Protein AF-A0A1E7ITC7-F1 (afdb_monomer_lite)

Secondary structure (DSSP, 8-state):
-PPPHHHHHHHHHH-HHHHHHHTTT--HHHHHHHHHHHHHHHHHHHHHHH-TTTHHHHHHHHHHHHHHHHHHHHHHHHHHHHHTT--S-HHHHHHHHHHHTHHHHHHTTSTTHHHHHHHHHHHHHHHHHHHHHT--HHHHHHHHHHHHHHHHHHHHHHHS-S--EEE--SGGGTTTS-TT-EEE---TTTSPPPPHHHHHHHT-EETTEEB-EEEE-GGG-TTSPPEEEEEEEEE-TTSBPTTSPBPSS-EEEEE-TT-SS-GGGG--

Radius of gyration: 26.2 Å; chains: 1; bounding box: 58×31×69 Å

Sequence (268 aa):
MVLSVVEKVRGFLFSPAKTFDVSNDDTLGNAAQYFIALLTICAVLSGVVGWRDHGVNMFILVFILGIIGVFIGGLWVHLWVYLLGGRKGITQTLKALTYGATPGCVLGWIPIVGFVAVVWGFIVQTVGIRQLHGLPTRSAVLVLVLAISIPLSVPYAATGTWRIGFAIESGSMAPNMHPGDLIIVVAPHRTSIVTYEDGKMRDYVSFHEYGDVITYRPNGLSSATPLIHRAMYWIEKGEEMPGGMAAPHAGYITKGDHNPSYDQQSLQ

Structure (mmCIF, N/CA/C/O backbone):
data_AF-A0A1E7ITC7-F1
#
_entry.id   AF-A0A1E7ITC7-F1
#
loop_
_atom_site.group_PDB
_atom_site.id
_atom_site.type_symbol
_atom_site.label_atom_id
_atom_site.label_alt_id
_atom_site.label_comp_id
_atom_site.label_asym_id
_atom_site.label_entity_id
_atom_site.label_seq_id
_atom_site.pdbx_PDB_ins_code
_atom_site.Cartn_x
_atom_site.Cartn_y
_atom_site.Cartn_z
_atom_site.occupancy
_atom_site.B_iso_or_equiv
_atom_site.auth_seq_id
_atom_site.auth_comp_id
_atom_site.auth_asym_id
_atom_site.auth_atom_id
_atom_site.pdbx_PDB_model_num
ATOM 1 N N . MET A 1 1 ? -20.702 6.129 30.448 1.00 66.25 1 MET A N 1
ATOM 2 C CA . MET A 1 1 ? -19.425 5.896 31.160 1.00 66.25 1 MET A CA 1
ATOM 3 C C . MET A 1 1 ? -18.377 5.589 30.105 1.00 66.25 1 MET A C 1
ATOM 5 O O . MET A 1 1 ? -18.664 4.770 29.243 1.00 66.25 1 MET A O 1
ATOM 9 N N . VAL A 1 2 ? -17.229 6.269 30.116 1.00 81.31 2 VAL A N 1
ATOM 10 C CA . VAL A 1 2 ? -16.149 5.989 29.154 1.00 81.31 2 VAL A CA 1
ATOM 11 C C . VAL A 1 2 ? -15.419 4.730 29.615 1.00 81.31 2 VAL A C 1
ATOM 13 O O . VAL A 1 2 ? -14.944 4.689 30.747 1.00 81.31 2 VAL A O 1
ATOM 16 N N . LEU A 1 3 ? -15.358 3.707 28.759 1.00 88.25 3 LEU A N 1
ATOM 17 C CA . LEU A 1 3 ? -14.641 2.465 29.055 1.00 88.25 3 LEU A CA 1
ATOM 18 C C . LEU A 1 3 ? -13.138 2.728 29.205 1.00 88.25 3 LEU A C 1
ATOM 20 O O . LEU A 1 3 ? -12.546 3.469 28.412 1.00 88.25 3 LEU A O 1
ATOM 24 N N . SER A 1 4 ? -12.514 2.064 30.173 1.00 94.44 4 SER A N 1
ATOM 25 C CA . SER A 1 4 ? -11.059 2.032 30.317 1.00 94.44 4 SER A CA 1
ATOM 26 C C . SER A 1 4 ? -10.385 1.339 29.126 1.00 94.44 4 SER A C 1
ATOM 28 O O . SER A 1 4 ? -11.012 0.612 28.350 1.00 94.44 4 SER A O 1
ATOM 30 N N . VAL A 1 5 ? -9.068 1.522 28.984 1.00 94.62 5 VAL A N 1
ATOM 31 C CA . VAL A 1 5 ? -8.287 0.893 27.902 1.00 94.62 5 VAL A CA 1
ATOM 32 C C . VAL A 1 5 ? -8.416 -0.632 27.932 1.00 94.62 5 VAL A C 1
ATOM 34 O O . VAL A 1 5 ? -8.633 -1.247 26.889 1.00 94.62 5 VAL A O 1
ATOM 37 N N . VAL A 1 6 ? -8.338 -1.244 29.117 1.00 96.06 6 VAL A N 1
ATOM 38 C CA . VAL A 1 6 ? -8.425 -2.705 29.283 1.00 96.06 6 VAL A CA 1
ATOM 39 C C . VAL A 1 6 ? -9.814 -3.220 28.901 1.00 96.06 6 VAL A C 1
ATOM 41 O O . VAL A 1 6 ? -9.928 -4.211 28.177 1.00 96.06 6 VAL A O 1
ATOM 44 N N . GLU A 1 7 ? -10.874 -2.526 29.322 1.00 97.06 7 GLU A N 1
ATOM 45 C CA . GLU A 1 7 ? -12.250 -2.874 28.952 1.00 97.06 7 GLU A CA 1
ATOM 46 C C . GLU A 1 7 ? -12.479 -2.755 27.446 1.00 97.06 7 GLU A C 1
ATOM 48 O O . GLU A 1 7 ? -13.096 -3.642 26.858 1.00 97.06 7 GLU A O 1
ATOM 53 N N . LYS A 1 8 ? -11.936 -1.714 26.800 1.00 97.06 8 LYS A N 1
ATOM 54 C CA . LYS A 1 8 ? -11.997 -1.561 25.340 1.00 97.06 8 LYS A CA 1
ATOM 55 C C . LYS A 1 8 ? -11.221 -2.653 24.614 1.00 97.06 8 LYS A C 1
ATOM 57 O O . LYS A 1 8 ? -11.748 -3.212 23.660 1.00 97.06 8 LYS A O 1
ATOM 62 N N . VAL A 1 9 ? -10.010 -3.003 25.060 1.00 97.75 9 VAL A N 1
ATOM 63 C CA . VAL A 1 9 ? -9.237 -4.108 24.461 1.00 97.75 9 VAL A CA 1
ATOM 64 C C . VAL A 1 9 ? -10.024 -5.412 24.536 1.00 97.75 9 VAL A C 1
ATOM 66 O O . VAL A 1 9 ? -10.255 -6.051 23.512 1.00 97.75 9 VAL A O 1
ATOM 69 N N . ARG A 1 10 ? -10.504 -5.782 25.727 1.00 97.75 10 ARG A N 1
ATOM 70 C CA . ARG A 1 10 ? -11.328 -6.984 25.909 1.00 97.75 10 ARG A CA 1
ATOM 71 C C . ARG A 1 10 ? -12.602 -6.922 25.060 1.00 97.75 10 ARG A C 1
ATOM 73 O O . ARG A 1 10 ? -12.967 -7.902 24.418 1.00 97.75 10 ARG A O 1
ATOM 80 N N . GLY A 1 11 ? -13.264 -5.771 25.049 1.00 97.88 11 GLY A N 1
ATOM 81 C CA . GLY A 1 11 ? -14.488 -5.531 24.302 1.00 97.88 11 GLY A CA 1
ATOM 82 C C . GLY A 1 11 ? -14.311 -5.714 22.797 1.00 97.88 11 GLY A C 1
ATOM 83 O O . GLY A 1 11 ? -14.999 -6.534 22.196 1.00 97.88 11 GLY A O 1
ATOM 84 N N . PHE A 1 12 ? -13.342 -5.035 22.186 1.00 98.19 12 PHE A N 1
ATOM 85 C CA . PHE A 1 12 ? -13.085 -5.155 20.749 1.00 98.19 12 PHE A CA 1
ATOM 86 C C . PHE A 1 12 ? -12.537 -6.529 20.346 1.00 98.19 12 PHE A C 1
ATOM 88 O O . PHE A 1 12 ? -12.779 -6.961 19.223 1.00 98.19 12 PHE A O 1
ATOM 95 N N . LEU A 1 13 ? -11.868 -7.253 21.251 1.00 97.56 13 LEU A N 1
ATOM 96 C CA . LEU A 1 13 ? -11.420 -8.622 20.983 1.00 97.56 13 LEU A CA 1
ATOM 97 C C . LEU A 1 13 ? -12.552 -9.654 21.009 1.00 97.56 13 LEU A C 1
ATOM 99 O O . LEU A 1 13 ? -12.518 -10.577 20.203 1.00 97.56 13 LEU A O 1
ATOM 103 N N . PHE A 1 14 ? -13.534 -9.525 21.907 1.00 98.00 14 PHE A N 1
ATOM 104 C CA . PHE A 1 14 ? -14.503 -10.604 22.168 1.00 98.00 14 PHE A CA 1
ATOM 105 C C . PHE A 1 14 ? -15.973 -10.221 21.962 1.00 98.00 14 PHE A C 1
ATOM 107 O O . PHE A 1 14 ? -16.842 -11.087 21.902 1.00 98.00 14 PHE A O 1
ATOM 114 N N . SER A 1 15 ? -16.306 -8.935 21.902 1.00 97.88 15 SER A N 1
ATOM 115 C CA . SER A 1 15 ? -17.682 -8.433 21.766 1.00 97.88 15 SER A CA 1
ATOM 116 C C . SER A 1 15 ? -17.741 -7.097 21.008 1.00 97.88 15 SER A C 1
ATOM 118 O O . SER A 1 15 ? -18.388 -6.158 21.481 1.00 97.88 15 SER A O 1
ATOM 120 N N . PRO A 1 16 ? -17.120 -7.001 19.813 1.00 97.81 16 PRO A N 1
ATOM 121 C CA . PRO A 1 16 ? -16.874 -5.728 19.139 1.00 97.81 16 PRO A CA 1
ATOM 122 C C . PRO A 1 16 ? -18.149 -4.922 18.908 1.00 97.81 16 PRO A C 1
ATOM 124 O O . PRO A 1 16 ? -18.151 -3.724 19.162 1.00 97.81 16 PRO A O 1
ATOM 127 N N . ALA A 1 17 ? -19.248 -5.578 18.521 1.00 97.75 17 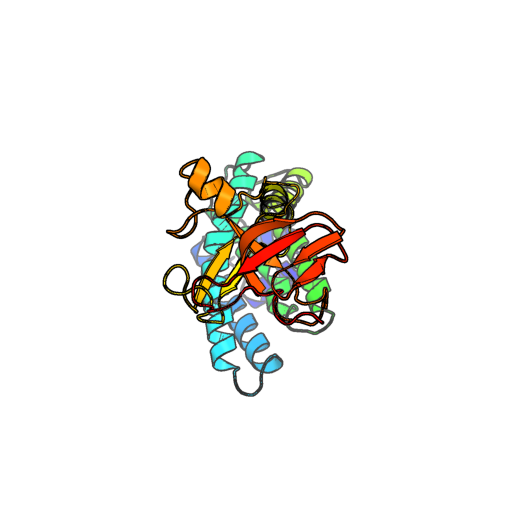ALA A N 1
ATOM 128 C CA . ALA A 1 17 ? -20.513 -4.893 18.283 1.00 97.75 17 ALA A CA 1
ATOM 129 C C . ALA A 1 17 ? -20.997 -4.131 19.529 1.00 97.75 17 ALA A C 1
ATOM 131 O O . ALA A 1 17 ? -21.193 -2.920 19.492 1.00 97.75 17 ALA A O 1
ATOM 132 N N . LYS A 1 18 ? -21.096 -4.815 20.672 1.00 97.44 18 LYS A N 1
ATOM 133 C CA . LYS A 1 18 ? -21.533 -4.184 21.925 1.00 97.44 18 LYS A CA 1
ATOM 134 C C . LYS A 1 18 ? -20.585 -3.062 22.347 1.00 97.44 18 LYS A C 1
ATOM 136 O O . LYS A 1 18 ? -21.026 -2.034 22.844 1.00 97.44 18 LYS A O 1
ATOM 141 N N . THR A 1 19 ? -19.282 -3.252 22.151 1.00 98.06 19 THR A N 1
ATOM 142 C CA . THR A 1 19 ? -18.275 -2.255 22.528 1.00 98.06 19 THR A CA 1
ATOM 143 C C . THR A 1 19 ? -18.365 -1.001 21.668 1.00 98.06 19 THR A C 1
ATOM 145 O O . THR A 1 19 ? -18.297 0.094 22.212 1.00 98.06 19 THR A O 1
ATOM 148 N N . PHE A 1 20 ? -18.590 -1.129 20.360 1.00 97.88 20 PHE A N 1
ATOM 149 C CA . PHE A 1 20 ? -18.837 0.020 19.486 1.00 97.88 20 PHE A CA 1
ATOM 150 C C . PHE A 1 20 ? -20.133 0.754 19.827 1.00 97.88 20 PHE A C 1
ATOM 152 O O . PHE A 1 20 ? -20.129 1.980 19.780 1.00 97.88 20 PHE A O 1
ATOM 159 N N . ASP A 1 21 ? -21.201 0.047 20.212 1.00 96.56 21 ASP A N 1
ATOM 160 C CA . ASP A 1 21 ? -22.445 0.694 20.654 1.00 96.56 21 ASP A CA 1
ATOM 161 C C . ASP A 1 21 ? -22.199 1.551 21.909 1.00 96.56 21 ASP A C 1
ATOM 163 O O . ASP A 1 21 ? -22.601 2.711 21.959 1.00 96.56 21 ASP A O 1
ATOM 167 N N . VAL A 1 22 ? -21.459 1.022 22.893 1.00 96.06 22 VAL A N 1
ATOM 168 C CA . VAL A 1 22 ? -21.087 1.758 24.120 1.00 96.06 22 VAL A CA 1
ATOM 169 C C . VAL A 1 22 ? -20.127 2.921 23.828 1.00 96.06 22 VAL A C 1
ATOM 171 O O . VAL A 1 22 ? -20.206 3.964 24.473 1.00 96.06 22 VAL A O 1
ATOM 174 N N . SER A 1 23 ? -19.237 2.765 22.848 1.00 95.31 23 SER A N 1
ATOM 175 C CA . SER A 1 23 ? -18.267 3.783 22.415 1.00 95.31 23 SER A CA 1
ATOM 176 C C . SER A 1 23 ? -18.784 4.711 21.304 1.00 95.31 23 SER A C 1
ATOM 178 O O . SER A 1 23 ? -18.017 5.509 20.751 1.00 95.31 23 SER A O 1
ATOM 180 N N . ASN A 1 24 ? -20.070 4.655 20.951 1.00 92.94 24 ASN A N 1
ATOM 181 C CA . ASN A 1 24 ? -20.613 5.458 19.855 1.00 92.94 24 ASN A CA 1
ATOM 182 C C . ASN A 1 24 ? -20.510 6.969 20.136 1.00 92.94 24 ASN A C 1
ATOM 184 O O . ASN A 1 24 ? -20.159 7.740 19.237 1.00 92.94 24 ASN A O 1
ATOM 188 N N . ASP A 1 25 ? -20.692 7.360 21.398 1.00 92.44 25 ASP A N 1
ATOM 189 C CA . ASP A 1 25 ? -20.637 8.754 21.857 1.00 92.44 25 ASP A CA 1
ATOM 190 C C . ASP A 1 25 ? -19.225 9.207 22.258 1.00 92.44 25 ASP A C 1
ATOM 192 O O . ASP A 1 25 ? -19.023 10.352 22.664 1.00 92.44 25 ASP A O 1
ATOM 196 N N . ASP A 1 26 ? -18.217 8.336 22.122 1.00 95.56 26 ASP A N 1
ATOM 197 C CA . ASP A 1 26 ? -16.832 8.734 22.356 1.00 95.56 26 ASP A CA 1
ATOM 198 C C . ASP A 1 26 ? -16.431 9.874 21.414 1.00 95.56 26 ASP A C 1
ATOM 200 O O . ASP A 1 26 ? -16.674 9.832 20.201 1.00 95.56 26 ASP A O 1
ATOM 204 N N . THR A 1 27 ? -15.757 10.880 21.968 1.00 96.31 27 THR A N 1
ATOM 205 C CA . THR A 1 27 ? -15.148 11.943 21.168 1.00 96.31 27 THR A CA 1
ATOM 206 C C . THR A 1 27 ? -13.958 11.396 20.376 1.00 96.31 27 THR A C 1
ATOM 208 O O . THR A 1 27 ? -13.407 10.333 20.685 1.00 96.31 27 THR A O 1
ATOM 211 N N . LEU A 1 28 ? -13.497 12.147 19.371 1.00 95.12 28 LEU A N 1
ATOM 212 C CA . LEU A 1 28 ? -12.244 11.809 18.692 1.00 95.12 28 LEU A CA 1
ATOM 213 C C . LEU A 1 28 ? -11.060 11.785 19.677 1.00 95.12 28 LEU A C 1
ATOM 215 O O . LEU A 1 28 ? -10.183 10.939 19.541 1.00 95.12 28 LEU A O 1
ATOM 219 N N . GLY A 1 29 ? -11.071 12.649 20.700 1.00 95.31 29 GLY A N 1
ATOM 220 C CA . GLY A 1 29 ? -10.066 12.658 21.767 1.00 95.31 29 GLY A CA 1
ATOM 221 C C . GLY A 1 29 ? -10.037 11.351 22.564 1.00 95.31 29 GLY A C 1
ATOM 222 O O . GLY A 1 29 ? -8.967 10.774 22.739 1.00 95.31 29 GLY A O 1
ATOM 223 N N . ASN A 1 30 ? -11.201 10.820 22.955 1.00 95.75 30 ASN A N 1
ATOM 224 C CA . ASN A 1 30 ? -11.298 9.533 23.661 1.00 95.75 30 ASN A CA 1
ATOM 225 C C . ASN A 1 30 ? -10.750 8.378 22.805 1.00 95.75 30 ASN A C 1
ATOM 227 O O . ASN A 1 30 ? -10.102 7.458 23.309 1.00 95.75 30 ASN A O 1
ATOM 231 N N . ALA A 1 31 ? -11.031 8.398 21.499 1.00 96.31 31 ALA A N 1
ATOM 232 C CA . ALA A 1 31 ? -10.513 7.409 20.560 1.00 96.31 31 ALA A CA 1
ATOM 233 C C . ALA A 1 31 ? -9.002 7.544 20.347 1.00 96.31 31 ALA A C 1
ATOM 235 O O . ALA A 1 31 ? -8.307 6.532 20.334 1.00 96.31 31 ALA A O 1
ATOM 236 N N . ALA A 1 32 ? -8.488 8.770 20.247 1.00 96.25 32 ALA A N 1
ATOM 237 C CA . ALA A 1 32 ? -7.062 9.042 20.119 1.00 96.25 32 ALA A CA 1
ATOM 238 C C . ALA A 1 32 ? -6.284 8.599 21.365 1.00 96.25 32 ALA A C 1
ATOM 240 O O . ALA A 1 32 ? -5.266 7.931 21.233 1.00 96.25 32 ALA A O 1
ATOM 241 N N . GLN A 1 33 ? -6.785 8.885 22.571 1.00 96.50 33 GLN A N 1
ATOM 242 C CA . GLN A 1 33 ? -6.167 8.428 23.822 1.00 96.50 33 GLN A CA 1
ATOM 243 C C . GLN A 1 33 ? -6.090 6.899 23.893 1.00 96.50 33 GLN A C 1
ATOM 245 O O . GLN A 1 33 ? -5.036 6.346 24.207 1.00 96.50 33 GLN A O 1
ATOM 250 N N . TYR A 1 34 ? -7.183 6.211 23.547 1.00 97.19 34 TYR A N 1
ATOM 251 C CA . TYR A 1 34 ? -7.184 4.753 23.446 1.00 97.19 34 TYR A CA 1
ATOM 252 C C . TYR A 1 34 ? -6.172 4.254 22.411 1.00 97.19 34 TYR A C 1
ATOM 254 O O . TYR A 1 34 ? -5.415 3.328 22.689 1.00 97.19 34 TYR A O 1
ATOM 262 N N . PHE A 1 35 ? -6.141 4.876 21.232 1.00 97.56 35 PHE A N 1
ATOM 263 C CA . PHE A 1 35 ? -5.258 4.470 20.147 1.00 97.56 35 PHE A CA 1
ATOM 264 C C . PHE A 1 35 ? -3.784 4.677 20.482 1.00 97.56 35 PHE A C 1
ATOM 266 O O . PHE A 1 35 ? -2.980 3.806 20.188 1.00 97.56 35 PHE A O 1
ATOM 273 N N . ILE A 1 36 ? -3.428 5.777 21.148 1.00 97.56 36 ILE A N 1
ATOM 274 C CA . ILE A 1 36 ? -2.064 6.022 21.631 1.00 97.56 36 ILE A CA 1
ATOM 275 C C . ILE A 1 36 ? -1.660 4.930 22.623 1.00 97.56 36 ILE A C 1
ATOM 277 O O . ILE A 1 36 ? -0.588 4.351 22.481 1.00 97.56 36 ILE A O 1
ATOM 281 N N . ALA A 1 37 ? -2.523 4.590 23.586 1.00 97.19 37 ALA A N 1
ATOM 282 C CA . ALA A 1 37 ? -2.245 3.502 24.522 1.00 97.19 37 ALA A CA 1
ATOM 283 C C . ALA A 1 37 ? -2.076 2.152 23.798 1.00 97.19 37 ALA A C 1
ATOM 285 O O . ALA A 1 37 ? -1.129 1.413 24.069 1.00 97.19 37 ALA A O 1
ATOM 286 N N . LEU A 1 38 ? -2.959 1.855 22.842 1.00 97.00 38 LEU A N 1
ATOM 287 C CA . LEU A 1 38 ? -2.913 0.643 22.027 1.00 97.00 38 LEU A CA 1
ATOM 288 C C . LEU A 1 38 ? -1.644 0.570 21.160 1.00 97.00 38 LEU A C 1
ATOM 290 O O . LEU A 1 38 ? -1.016 -0.485 21.082 1.00 97.00 38 LEU A O 1
ATOM 294 N N . LEU A 1 39 ? -1.247 1.679 20.535 1.00 95.75 39 LEU A N 1
ATOM 295 C CA . LEU A 1 39 ? -0.036 1.771 19.723 1.00 95.75 39 LEU A CA 1
ATOM 296 C C . LEU A 1 39 ? 1.224 1.634 20.565 1.00 95.75 39 LEU A C 1
ATOM 298 O O . LEU A 1 39 ? 2.145 0.954 20.132 1.00 95.75 39 LEU A O 1
ATOM 302 N N . THR A 1 40 ? 1.265 2.211 21.767 1.00 95.06 40 THR A N 1
ATOM 303 C CA . THR A 1 40 ? 2.385 2.002 22.695 1.00 95.06 40 THR A CA 1
ATOM 304 C C . THR A 1 40 ? 2.538 0.519 23.023 1.00 95.06 40 THR A C 1
ATOM 306 O O . THR A 1 40 ? 3.644 -0.009 22.936 1.00 95.06 40 THR A O 1
ATOM 309 N N . ILE A 1 41 ? 1.436 -0.181 23.321 1.00 93.69 41 ILE A N 1
ATOM 310 C CA . ILE A 1 41 ? 1.448 -1.636 23.549 1.00 93.69 41 ILE A CA 1
ATOM 311 C C . ILE A 1 41 ? 1.982 -2.366 22.306 1.00 93.69 41 ILE A C 1
ATOM 313 O O . ILE A 1 41 ? 2.913 -3.160 22.414 1.00 93.69 41 ILE A O 1
ATOM 317 N N . CYS A 1 42 ? 1.447 -2.054 21.123 1.00 93.06 42 CYS A N 1
ATOM 318 C CA . CYS A 1 42 ? 1.868 -2.646 19.849 1.00 93.06 42 CYS A CA 1
ATOM 319 C C . CYS A 1 42 ? 3.369 -2.451 19.572 1.00 93.06 42 CYS A C 1
ATOM 321 O O . CYS A 1 42 ? 4.075 -3.393 19.206 1.00 93.06 42 CYS A O 1
ATOM 323 N N . ALA A 1 43 ? 3.865 -1.229 19.764 1.00 92.06 43 ALA A N 1
ATOM 324 C CA . ALA A 1 43 ? 5.243 -0.845 19.498 1.00 92.06 43 ALA A CA 1
ATOM 325 C C . ALA A 1 43 ? 6.218 -1.528 20.468 1.00 92.06 43 ALA A C 1
ATOM 327 O O . ALA A 1 43 ? 7.262 -2.015 20.036 1.00 92.06 43 ALA A O 1
ATOM 328 N N . VAL A 1 44 ? 5.862 -1.638 21.756 1.00 91.81 44 VAL A N 1
ATOM 329 C CA . VAL A 1 44 ? 6.656 -2.386 22.747 1.00 91.81 44 VAL A CA 1
ATOM 330 C C . VAL A 1 44 ? 6.717 -3.867 22.379 1.00 91.81 44 VAL A C 1
ATOM 332 O O . VAL A 1 44 ? 7.807 -4.430 22.308 1.00 91.81 44 VAL A O 1
ATOM 335 N N . LEU A 1 45 ? 5.571 -4.494 22.092 1.00 89.69 45 LEU A N 1
ATOM 336 C CA . LEU A 1 45 ? 5.507 -5.915 21.727 1.00 89.69 45 LEU A CA 1
ATOM 337 C C . LEU A 1 45 ? 6.331 -6.208 20.465 1.00 89.69 45 LEU A C 1
ATOM 339 O O . LEU A 1 45 ? 7.102 -7.166 20.433 1.00 89.69 45 LEU A O 1
ATOM 343 N N . SER A 1 46 ? 6.238 -5.336 19.460 1.00 83.69 46 SER A N 1
ATOM 344 C CA . SER A 1 46 ? 7.010 -5.451 18.217 1.00 83.69 46 SER A CA 1
ATOM 345 C C . SER A 1 46 ? 8.516 -5.280 18.445 1.00 83.69 46 SER A C 1
ATOM 347 O O . SER A 1 46 ? 9.313 -6.013 17.861 1.00 83.69 46 SER A O 1
ATOM 349 N N . GLY A 1 47 ? 8.919 -4.344 19.311 1.00 83.31 47 GLY A N 1
ATOM 350 C CA . GLY A 1 47 ? 10.323 -4.109 19.652 1.00 83.31 47 GLY A CA 1
ATOM 351 C C . GLY A 1 47 ? 10.965 -5.267 20.422 1.00 83.31 47 GLY A C 1
ATOM 352 O O . GLY A 1 47 ? 12.125 -5.586 20.172 1.00 83.31 47 GLY A O 1
ATOM 353 N N . VAL A 1 48 ? 10.212 -5.927 21.310 1.00 83.00 48 VAL A N 1
ATOM 354 C CA . VAL A 1 48 ? 10.686 -7.088 22.089 1.00 83.00 48 VAL A CA 1
ATOM 355 C C . VAL A 1 48 ? 10.877 -8.325 21.208 1.00 83.00 48 VAL A C 1
ATOM 357 O O . VAL A 1 48 ? 11.841 -9.065 21.387 1.00 83.00 48 VAL A O 1
ATOM 360 N N . VAL A 1 49 ? 9.961 -8.559 20.269 1.00 76.56 49 VAL A N 1
ATOM 361 C CA . VAL A 1 49 ? 9.915 -9.795 19.468 1.00 76.56 49 VAL A CA 1
ATOM 362 C C . VAL A 1 49 ? 10.790 -9.701 18.223 1.00 76.56 49 VAL A C 1
ATOM 364 O O . VAL A 1 49 ? 11.347 -10.703 17.785 1.00 76.56 49 VAL A O 1
ATOM 367 N N . GLY A 1 50 ? 10.889 -8.512 17.629 1.00 63.09 50 GLY A N 1
ATOM 368 C CA . GLY A 1 50 ? 11.410 -8.366 16.281 1.00 63.09 50 GLY A CA 1
ATOM 369 C C . GLY A 1 50 ? 12.920 -8.536 16.179 1.00 63.09 50 GLY A C 1
ATOM 370 O O . GLY A 1 50 ? 13.390 -9.302 15.348 1.00 63.09 50 GLY A O 1
ATOM 371 N N . TRP A 1 51 ? 13.696 -7.767 16.939 1.00 64.31 51 TRP A N 1
ATOM 372 C CA . TRP A 1 51 ? 15.088 -7.518 16.566 1.00 64.31 51 TRP A CA 1
ATOM 373 C C . TRP A 1 51 ? 15.870 -7.071 17.795 1.00 64.31 51 TRP A C 1
ATOM 375 O O . TRP A 1 51 ? 15.776 -5.913 18.203 1.00 64.31 51 TRP A O 1
ATOM 385 N N . ARG A 1 52 ? 16.632 -8.000 18.386 1.00 62.56 52 ARG A N 1
ATOM 386 C CA . ARG A 1 52 ? 17.350 -7.829 19.663 1.00 62.56 52 ARG A CA 1
ATOM 387 C C . ARG A 1 52 ? 18.222 -6.560 19.715 1.00 62.56 52 ARG A C 1
ATOM 389 O O . ARG A 1 52 ? 18.359 -5.987 20.789 1.00 62.56 52 ARG A O 1
ATOM 396 N N . ASP A 1 53 ? 18.691 -6.078 18.560 1.00 75.75 53 ASP A N 1
ATOM 397 C CA . ASP A 1 53 ? 19.570 -4.904 18.432 1.00 75.75 53 ASP A CA 1
ATOM 398 C C . ASP A 1 53 ? 18.876 -3.638 17.875 1.00 75.75 53 ASP A C 1
ATOM 400 O O . ASP A 1 53 ? 19.477 -2.565 17.823 1.00 75.75 53 ASP A O 1
ATOM 404 N N . HIS A 1 54 ? 17.598 -3.718 17.474 1.00 81.69 54 HIS A N 1
ATOM 405 C CA . HIS A 1 54 ? 16.868 -2.613 16.822 1.00 81.69 54 HIS A CA 1
ATOM 406 C C . HIS A 1 54 ? 15.515 -2.279 17.468 1.00 81.69 54 HIS A C 1
ATOM 408 O O . HIS A 1 54 ? 14.706 -1.564 16.873 1.00 81.69 54 HIS A O 1
ATOM 414 N N . GLY A 1 55 ? 15.260 -2.751 18.692 1.00 84.81 55 GLY A N 1
ATOM 415 C CA . GLY A 1 55 ? 13.973 -2.575 19.374 1.00 84.81 55 GLY A CA 1
ATOM 416 C C . GLY A 1 55 ? 13.492 -1.119 19.454 1.00 84.81 55 GLY A C 1
ATOM 417 O O . GLY A 1 55 ? 12.316 -0.855 19.215 1.00 84.81 55 GLY A O 1
ATOM 418 N N . VAL A 1 56 ? 14.395 -0.159 19.702 1.00 86.75 56 VAL A N 1
ATOM 419 C CA . VAL A 1 56 ? 14.060 1.281 19.745 1.00 86.75 56 VAL A CA 1
ATOM 420 C C . VAL A 1 56 ? 13.636 1.805 18.371 1.00 86.75 56 VAL A C 1
ATOM 422 O O . VAL A 1 56 ? 12.619 2.488 18.263 1.00 86.75 56 VAL A O 1
ATOM 425 N N . ASN A 1 57 ? 14.361 1.449 17.308 1.00 89.38 57 ASN A N 1
ATOM 426 C CA . ASN A 1 57 ? 14.023 1.867 15.945 1.00 89.38 57 ASN A CA 1
ATOM 427 C C . ASN A 1 57 ? 12.667 1.295 15.520 1.00 89.38 57 ASN A C 1
ATOM 429 O O . ASN A 1 57 ? 11.850 2.013 14.949 1.00 89.38 57 ASN A O 1
ATOM 433 N N . MET A 1 58 ? 12.401 0.028 15.855 1.00 85.81 58 MET A N 1
ATOM 434 C CA . MET A 1 58 ? 11.114 -0.617 15.582 1.00 85.81 58 MET A CA 1
ATOM 435 C C . MET A 1 58 ? 9.978 0.021 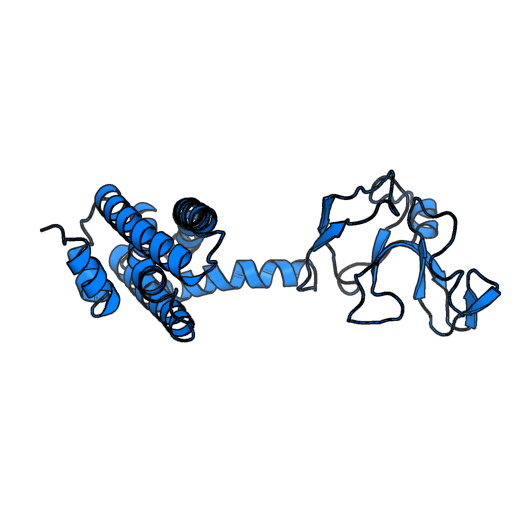16.377 1.00 85.81 58 MET A C 1
ATOM 437 O O . MET A 1 58 ? 8.905 0.246 15.822 1.00 85.81 58 MET A O 1
ATOM 441 N N . PHE A 1 59 ? 10.215 0.370 17.643 1.00 90.12 59 PHE A N 1
ATOM 442 C CA . PHE A 1 59 ? 9.245 1.102 18.450 1.00 90.12 59 PHE A CA 1
ATOM 443 C C . PHE A 1 59 ? 8.872 2.435 17.788 1.00 90.12 59 PHE A C 1
ATOM 445 O O . PHE A 1 59 ? 7.692 2.701 17.557 1.00 90.12 59 PHE A O 1
ATOM 452 N N . ILE A 1 60 ? 9.876 3.247 17.439 1.00 91.12 60 ILE A N 1
ATOM 453 C CA . ILE A 1 60 ? 9.681 4.561 16.810 1.00 91.12 60 ILE A CA 1
ATOM 454 C C . ILE A 1 60 ? 8.944 4.407 15.476 1.00 91.12 60 ILE A C 1
ATOM 456 O O . ILE A 1 60 ? 7.964 5.110 15.230 1.00 91.12 60 ILE A O 1
ATOM 460 N N . LEU A 1 61 ? 9.371 3.460 14.638 1.00 91.81 61 LEU A N 1
ATOM 461 C CA . LEU A 1 61 ? 8.772 3.199 13.333 1.00 91.81 61 LEU A CA 1
ATOM 462 C C . LEU A 1 61 ? 7.300 2.795 13.460 1.00 91.81 61 LEU A C 1
ATOM 464 O O . LEU A 1 61 ? 6.452 3.409 12.818 1.00 91.81 61 LEU A O 1
ATOM 468 N N . VAL A 1 62 ? 6.971 1.811 14.304 1.00 91.19 62 VAL A N 1
ATOM 469 C CA . VAL A 1 62 ? 5.585 1.344 14.491 1.00 91.19 62 VAL A CA 1
ATOM 470 C C . VAL A 1 62 ? 4.703 2.459 15.041 1.00 91.19 62 VAL A C 1
ATOM 472 O O . VAL A 1 62 ? 3.574 2.632 14.582 1.00 91.19 62 VAL A O 1
ATOM 475 N N . PHE A 1 63 ? 5.211 3.241 15.993 1.00 93.75 63 PHE A N 1
ATOM 476 C CA . PHE A 1 63 ? 4.449 4.330 16.590 1.00 93.75 63 PHE A CA 1
ATOM 477 C C . PHE A 1 63 ? 4.158 5.442 15.571 1.00 93.75 63 PHE A C 1
ATOM 479 O O . PHE A 1 63 ? 3.002 5.822 15.384 1.00 93.75 63 PHE A O 1
ATOM 486 N N . ILE A 1 64 ? 5.182 5.924 14.858 1.00 95.19 64 ILE A N 1
ATOM 487 C CA . ILE A 1 64 ? 5.037 7.000 13.866 1.00 95.19 64 ILE A CA 1
ATOM 488 C C . ILE A 1 64 ? 4.177 6.539 12.686 1.00 95.19 64 ILE A C 1
ATOM 490 O O . ILE A 1 64 ? 3.209 7.217 12.332 1.00 95.19 64 ILE A O 1
ATOM 494 N N . LEU A 1 65 ? 4.483 5.378 12.097 1.00 94.81 65 LEU A N 1
ATOM 495 C CA . LEU A 1 65 ? 3.715 4.853 10.967 1.00 94.81 65 LEU A CA 1
ATOM 496 C C . LEU A 1 65 ? 2.283 4.494 11.366 1.00 94.81 65 LEU A C 1
ATOM 498 O O . LEU A 1 65 ? 1.383 4.664 10.552 1.00 94.81 65 LEU A O 1
ATOM 502 N N . GLY A 1 66 ? 2.042 4.052 12.602 1.00 94.50 66 GLY A N 1
ATOM 503 C CA . GLY A 1 66 ? 0.694 3.797 13.110 1.00 94.50 66 GLY A CA 1
ATOM 504 C C . GLY A 1 66 ? -0.157 5.067 13.173 1.00 94.50 66 GLY A C 1
ATOM 505 O O . GLY A 1 66 ? -1.307 5.066 12.728 1.00 94.50 66 GLY A O 1
ATOM 506 N N . ILE A 1 67 ? 0.415 6.172 13.666 1.00 95.88 67 ILE A N 1
ATOM 507 C CA . ILE A 1 67 ? -0.261 7.476 13.704 1.00 95.88 67 ILE A CA 1
ATOM 508 C C . ILE A 1 67 ? -0.510 7.995 12.286 1.00 95.88 67 ILE A C 1
ATOM 510 O O . ILE A 1 67 ? -1.648 8.300 11.940 1.00 95.88 67 ILE A O 1
ATOM 514 N N . ILE A 1 68 ? 0.516 8.051 11.435 1.00 96.81 68 ILE A N 1
ATOM 515 C CA . ILE A 1 68 ? 0.363 8.504 10.042 1.00 96.81 68 ILE A CA 1
ATOM 516 C C . ILE A 1 68 ? -0.654 7.622 9.302 1.00 96.81 68 ILE A C 1
ATOM 518 O O . ILE A 1 68 ? -1.552 8.121 8.619 1.00 96.81 68 ILE A O 1
ATOM 522 N N . GLY A 1 69 ? -0.549 6.308 9.493 1.00 95.12 69 GLY A N 1
ATOM 523 C CA . GLY A 1 69 ? -1.383 5.297 8.861 1.00 95.12 69 GLY A CA 1
ATOM 524 C C . GLY A 1 69 ? -2.863 5.453 9.184 1.00 95.12 69 GLY A C 1
ATOM 525 O O . GLY A 1 69 ? -3.682 5.315 8.280 1.00 95.12 69 GLY A O 1
ATOM 526 N N . VAL A 1 70 ? -3.238 5.808 10.419 1.00 95.69 70 VAL A N 1
ATOM 527 C CA . VAL A 1 70 ? -4.662 5.997 10.744 1.00 95.69 70 VAL A CA 1
ATOM 528 C C . VAL A 1 70 ? -5.255 7.252 10.106 1.00 95.69 70 VAL A C 1
ATOM 530 O O . VAL A 1 70 ? -6.425 7.237 9.734 1.00 95.69 70 VAL A O 1
ATOM 533 N N . PHE A 1 71 ? -4.471 8.316 9.911 1.00 95.50 71 PHE A N 1
ATOM 534 C CA . PHE A 1 71 ? -4.953 9.521 9.230 1.00 95.50 71 PHE A CA 1
ATOM 535 C C . PHE A 1 71 ? -5.059 9.313 7.718 1.00 95.50 71 PHE A C 1
ATOM 537 O O . PHE A 1 71 ? -6.120 9.562 7.145 1.00 95.50 71 PHE A O 1
ATOM 544 N N . ILE A 1 72 ? -3.999 8.806 7.078 1.00 97.31 72 ILE A N 1
ATOM 545 C CA . ILE A 1 72 ? -3.995 8.537 5.631 1.00 97.31 72 ILE A CA 1
ATOM 546 C C . ILE A 1 72 ? -5.010 7.439 5.297 1.00 97.31 72 ILE A C 1
ATOM 548 O O . ILE A 1 72 ? -5.869 7.620 4.434 1.00 97.31 72 ILE A O 1
ATOM 552 N N . GLY A 1 73 ? -4.965 6.322 6.025 1.00 96.50 73 GLY A N 1
ATOM 553 C CA . GLY A 1 73 ? -5.918 5.223 5.889 1.00 96.50 73 GLY A CA 1
ATOM 554 C C . GLY A 1 73 ? -7.343 5.646 6.237 1.00 96.50 73 GLY A C 1
ATOM 555 O O . GLY A 1 73 ? -8.281 5.235 5.566 1.00 96.50 73 GLY A O 1
ATOM 556 N N . GLY A 1 74 ? -7.519 6.529 7.221 1.00 97.69 74 GLY A N 1
ATOM 557 C CA . GLY A 1 74 ? -8.804 7.134 7.570 1.00 97.69 74 GLY A CA 1
ATOM 558 C C . GLY A 1 74 ? -9.417 7.930 6.434 1.00 97.69 74 GLY A C 1
ATOM 559 O O . GLY A 1 74 ? -10.586 7.722 6.120 1.00 97.69 74 GLY A O 1
ATOM 560 N N . LEU A 1 75 ? -8.635 8.797 5.790 1.00 98.06 75 LEU A N 1
ATOM 561 C CA . LEU A 1 75 ? -9.067 9.546 4.607 1.00 98.06 75 LEU A CA 1
ATOM 562 C C . LEU A 1 75 ? -9.426 8.600 3.458 1.00 98.06 75 LEU A C 1
ATOM 564 O O . LEU A 1 75 ? -10.505 8.717 2.875 1.00 98.06 75 LEU A O 1
ATOM 568 N N . TRP A 1 76 ? -8.558 7.624 3.185 1.00 98.25 76 TRP A N 1
ATOM 569 C CA . TRP A 1 76 ? -8.761 6.640 2.125 1.00 98.25 76 TRP A CA 1
ATOM 570 C C . TRP A 1 76 ? -10.014 5.786 2.344 1.00 98.25 76 TRP A C 1
ATOM 572 O O . TRP A 1 76 ? -10.843 5.652 1.450 1.00 98.25 76 TRP A O 1
ATOM 582 N N . VAL A 1 77 ? -10.213 5.247 3.547 1.00 98.50 77 VAL A N 1
ATOM 583 C CA . VAL A 1 77 ? -11.416 4.477 3.894 1.00 98.50 77 VAL A CA 1
ATOM 584 C C . VAL A 1 77 ? -12.650 5.378 3.892 1.00 98.50 77 VAL A C 1
ATOM 586 O O . VAL A 1 77 ? -13.715 4.949 3.445 1.00 98.50 77 VAL A O 1
ATOM 589 N N . HIS A 1 78 ? -12.533 6.634 4.338 1.00 98.56 78 HIS A N 1
ATOM 590 C CA . HIS A 1 78 ? -13.669 7.553 4.377 1.00 98.56 78 HIS A CA 1
ATOM 591 C C . HIS A 1 78 ? -14.205 7.885 2.982 1.00 98.56 78 HIS A C 1
ATOM 593 O O . HIS A 1 78 ? -15.418 8.034 2.841 1.00 98.56 78 HIS A O 1
ATOM 599 N N . LEU A 1 79 ? -13.348 7.921 1.955 1.00 98.44 79 LEU A N 1
ATOM 600 C CA . LEU A 1 79 ? -13.779 8.027 0.557 1.00 98.44 79 LEU A CA 1
ATOM 601 C C . LEU A 1 79 ? -14.811 6.940 0.223 1.00 98.44 79 LEU A C 1
ATOM 603 O O . LEU A 1 79 ? -15.910 7.242 -0.236 1.00 98.44 79 LEU A O 1
ATOM 607 N N . TRP A 1 80 ? -14.502 5.680 0.526 1.00 98.50 80 TRP A N 1
ATOM 608 C CA . TRP A 1 80 ? -15.390 4.547 0.249 1.00 98.50 80 TRP A CA 1
ATOM 609 C C . TRP A 1 80 ? -16.632 4.543 1.139 1.00 98.50 80 TRP A C 1
ATOM 611 O O . TRP A 1 80 ? -17.730 4.264 0.658 1.00 98.50 80 TRP A O 1
ATOM 621 N N . VAL A 1 81 ? -16.489 4.909 2.418 1.00 98.62 81 VAL A N 1
ATOM 622 C CA . VAL A 1 81 ? -17.632 5.117 3.324 1.00 98.62 81 VAL A CA 1
ATOM 623 C C . VAL A 1 81 ? -18.591 6.145 2.730 1.00 98.62 81 VAL A C 1
ATOM 625 O O . VAL A 1 81 ? -19.798 5.908 2.692 1.00 98.62 81 VAL A O 1
ATOM 628 N N . TYR A 1 82 ? -18.065 7.262 2.229 1.00 98.12 82 TYR A N 1
ATOM 629 C CA . TYR A 1 82 ? -18.858 8.312 1.609 1.00 98.12 82 TYR A CA 1
ATOM 630 C C . TYR A 1 82 ? -19.516 7.828 0.306 1.00 98.12 82 TYR A C 1
ATOM 632 O O . TYR A 1 82 ? -20.713 8.031 0.101 1.00 98.12 82 TYR A O 1
ATOM 640 N N . LEU A 1 83 ? -18.800 7.111 -0.555 1.00 97.75 83 LEU A N 1
ATOM 641 C CA . LEU A 1 83 ? -19.386 6.562 -1.784 1.00 97.75 83 LEU A CA 1
ATOM 642 C C . LEU A 1 83 ? -20.506 5.545 -1.506 1.00 97.75 83 LEU A C 1
ATOM 644 O O . LEU A 1 83 ? -21.477 5.482 -2.254 1.00 97.75 83 LEU A O 1
ATOM 648 N N . LEU A 1 84 ? -20.426 4.808 -0.396 1.00 98.06 84 LEU A N 1
ATOM 649 C CA . LEU A 1 84 ? -21.389 3.766 -0.020 1.00 98.06 84 LEU A CA 1
ATOM 650 C C . LEU A 1 84 ? -22.456 4.225 0.990 1.00 98.06 84 LEU A C 1
ATOM 652 O O . LEU A 1 84 ? -23.139 3.395 1.592 1.00 98.06 84 LEU A O 1
ATOM 656 N N . GLY A 1 85 ? -22.630 5.543 1.139 1.00 96.19 85 GLY A N 1
ATOM 657 C CA . GLY A 1 85 ? -23.763 6.161 1.843 1.00 96.19 85 GLY A CA 1
ATOM 658 C C . GLY A 1 85 ? -23.505 6.600 3.288 1.00 96.19 85 GLY A C 1
ATOM 659 O O . GLY A 1 85 ? -24.402 7.145 3.926 1.00 96.19 85 GLY A O 1
ATOM 660 N N . GLY A 1 86 ? -22.297 6.419 3.825 1.00 96.88 86 GLY A N 1
ATOM 661 C CA . GLY A 1 86 ? -21.944 6.879 5.169 1.00 96.88 86 GLY A CA 1
ATOM 662 C C . GLY A 1 86 ? -21.792 8.400 5.205 1.00 96.88 86 GLY A C 1
ATOM 663 O O . GLY A 1 86 ? -21.063 8.981 4.401 1.00 96.88 86 GLY A O 1
ATOM 664 N N . ARG A 1 87 ? -22.507 9.075 6.110 1.00 96.62 87 ARG A N 1
ATOM 665 C CA . ARG A 1 87 ? -22.535 10.552 6.201 1.00 96.62 87 ARG A CA 1
ATOM 666 C C . ARG A 1 87 ? -22.272 11.095 7.606 1.00 96.62 87 ARG A C 1
ATOM 668 O O . ARG A 1 87 ? -22.388 12.293 7.820 1.00 96.62 87 ARG A O 1
ATOM 675 N N . LYS A 1 88 ? -21.858 10.255 8.563 1.00 96.69 88 LYS A N 1
ATOM 676 C CA . LYS A 1 88 ? -21.628 10.677 9.960 1.00 96.69 88 LYS A CA 1
ATOM 677 C C . LYS A 1 88 ? -20.267 11.353 10.213 1.00 96.69 88 LYS A C 1
ATOM 679 O O . LYS A 1 88 ? -19.851 11.495 11.358 1.00 96.69 88 LYS A O 1
ATOM 684 N N . GLY A 1 89 ? -19.582 11.778 9.149 1.00 96.50 89 GLY A N 1
ATOM 685 C CA . GLY A 1 89 ? -18.305 12.492 9.203 1.00 96.50 89 GLY A CA 1
ATOM 686 C C . GLY A 1 89 ? -17.068 11.595 9.331 1.00 96.50 89 GLY A C 1
ATOM 687 O O . GLY A 1 89 ? -17.143 10.407 9.652 1.00 96.50 89 GLY A O 1
ATOM 688 N N . ILE A 1 90 ? -15.897 12.180 9.072 1.00 97.31 90 ILE A N 1
ATOM 689 C CA . ILE A 1 90 ? -14.613 11.463 9.083 1.00 97.31 90 ILE A CA 1
ATOM 690 C C . ILE A 1 90 ? -14.225 10.956 10.475 1.00 97.31 90 ILE A C 1
ATOM 692 O O . ILE A 1 90 ? -13.598 9.907 10.594 1.00 97.31 90 ILE A O 1
ATOM 696 N N . THR A 1 91 ? -14.659 11.644 11.533 1.00 97.50 91 THR A N 1
ATOM 697 C CA . THR A 1 91 ? -14.374 11.275 12.925 1.00 97.50 91 THR A CA 1
ATOM 698 C C . THR A 1 91 ? -14.851 9.860 13.240 1.00 97.50 91 THR A C 1
ATOM 700 O O . THR A 1 91 ? -14.103 9.090 13.832 1.00 97.50 91 THR A O 1
ATOM 703 N N . GLN A 1 92 ? -16.039 9.468 12.771 1.00 98.06 92 GLN A N 1
ATOM 704 C CA . GLN A 1 92 ? -16.568 8.112 12.953 1.00 98.06 92 GLN A CA 1
ATOM 705 C C . GLN A 1 92 ? -15.751 7.057 12.202 1.00 98.06 92 GLN A C 1
ATOM 707 O O . GLN A 1 92 ? -15.575 5.945 12.690 1.00 98.06 92 GLN A O 1
ATOM 712 N N . THR A 1 93 ? -15.195 7.412 11.042 1.00 98.38 93 THR A N 1
ATOM 713 C CA . THR A 1 93 ? -14.282 6.530 10.301 1.00 98.38 93 THR A CA 1
ATOM 714 C C . THR A 1 93 ? -12.976 6.347 11.061 1.00 98.38 93 THR A C 1
ATOM 716 O O . THR A 1 93 ? -12.548 5.217 11.263 1.00 98.38 93 THR A O 1
ATOM 719 N N . LEU A 1 94 ? -12.385 7.436 11.562 1.00 98.25 94 LEU A N 1
ATOM 720 C CA . LEU A 1 94 ? -11.176 7.371 12.382 1.00 98.25 94 LEU A CA 1
ATOM 721 C C . LEU A 1 94 ? -11.404 6.537 13.648 1.00 98.25 94 LEU A C 1
ATOM 723 O O . LEU A 1 94 ? -10.575 5.689 13.951 1.00 98.25 94 LEU A O 1
ATOM 727 N N . LYS A 1 95 ? -12.544 6.694 14.338 1.00 98.19 95 LYS A N 1
ATOM 728 C CA . LYS A 1 95 ? -12.915 5.841 15.484 1.00 98.19 95 LYS A CA 1
ATOM 729 C C . LYS A 1 95 ? -13.034 4.364 15.101 1.00 98.19 95 LYS A C 1
ATOM 731 O O . LYS A 1 95 ? -12.542 3.507 15.827 1.00 98.19 95 LYS A O 1
ATOM 736 N N . ALA A 1 96 ? -13.662 4.055 13.965 1.00 98.19 96 ALA A N 1
ATOM 737 C CA . ALA A 1 96 ? -13.771 2.678 13.487 1.00 98.19 96 ALA A CA 1
ATOM 738 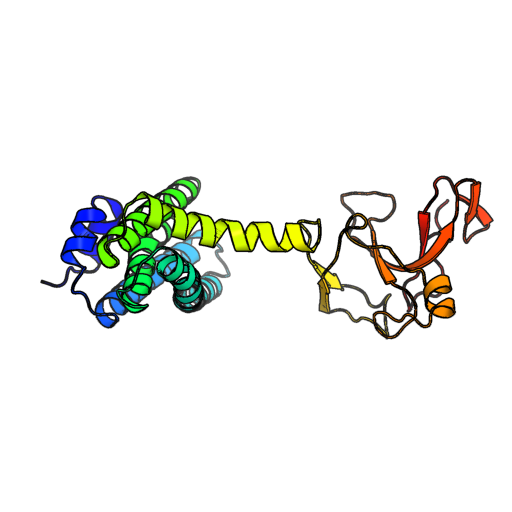C C . ALA A 1 96 ? -12.394 2.049 13.226 1.00 98.19 96 ALA A C 1
ATOM 740 O O . ALA A 1 96 ? -12.182 0.893 13.585 1.00 98.19 96 ALA A O 1
ATOM 741 N N . LEU A 1 97 ? -11.455 2.804 12.646 1.00 97.94 97 LEU A N 1
ATOM 742 C CA . LEU A 1 97 ? -10.101 2.320 12.371 1.00 97.94 97 LEU A CA 1
ATOM 743 C C . LEU A 1 97 ? -9.254 2.188 13.639 1.00 97.94 97 LEU A C 1
ATOM 745 O O . LEU A 1 97 ? -8.613 1.158 13.829 1.00 97.94 97 LEU A O 1
ATOM 749 N N . THR A 1 98 ? -9.268 3.185 14.527 1.00 97.62 98 THR A N 1
ATOM 750 C CA . THR A 1 98 ? -8.471 3.149 15.765 1.00 97.62 98 THR A CA 1
ATOM 751 C C . THR A 1 98 ? -8.908 2.022 16.694 1.00 97.62 98 THR A C 1
ATOM 753 O O . THR A 1 98 ? -8.066 1.295 17.214 1.00 97.62 98 THR A O 1
ATOM 756 N N . TYR A 1 99 ? -10.216 1.839 16.880 1.00 98.31 99 TYR A N 1
ATOM 757 C CA . TYR A 1 99 ? -10.769 0.724 17.652 1.00 98.31 99 TYR A CA 1
ATOM 758 C C . TYR A 1 99 ? -10.655 -0.612 16.912 1.00 98.31 99 TYR A C 1
ATOM 760 O O . TYR A 1 99 ? -10.440 -1.655 17.521 1.00 98.31 99 TYR A O 1
ATOM 768 N N . GLY A 1 100 ? -10.764 -0.597 15.585 1.00 97.56 100 GLY A N 1
ATOM 769 C CA . GLY A 1 100 ? -10.623 -1.788 14.756 1.00 97.56 100 GLY A CA 1
ATOM 770 C C . GLY A 1 100 ? -9.197 -2.327 14.650 1.00 97.56 100 GLY A C 1
ATOM 771 O O . GLY A 1 100 ? -9.017 -3.495 14.308 1.00 97.56 100 GLY A O 1
ATOM 772 N N . ALA A 1 101 ? -8.185 -1.523 14.983 1.00 96.94 101 ALA A N 1
ATOM 773 C CA . ALA A 1 101 ? -6.785 -1.943 15.015 1.00 96.94 101 ALA A CA 1
ATOM 774 C C . ALA A 1 101 ? -6.456 -2.884 16.191 1.00 96.94 101 ALA A C 1
ATOM 776 O O . ALA A 1 101 ? -5.417 -3.544 16.173 1.00 96.94 101 ALA A O 1
ATOM 777 N N . THR A 1 102 ? -7.332 -2.984 17.199 1.00 98.00 102 THR A N 1
ATOM 778 C CA . THR A 1 102 ? -7.076 -3.711 18.452 1.00 98.00 102 THR A CA 1
ATOM 779 C C . THR A 1 102 ? -6.599 -5.152 18.267 1.00 98.00 102 THR A C 1
ATOM 781 O O . THR A 1 102 ? -5.573 -5.492 18.860 1.00 98.00 102 THR A O 1
ATOM 784 N N . PRO A 1 103 ? -7.247 -6.005 17.446 1.00 97.50 103 PRO A N 1
ATOM 785 C CA . PRO A 1 103 ? -6.739 -7.348 17.174 1.00 97.50 103 PRO A CA 1
ATOM 786 C C . PRO A 1 103 ? -5.297 -7.365 16.672 1.00 97.50 103 PRO A C 1
ATOM 788 O O . PRO A 1 103 ? -4.467 -8.093 17.212 1.00 97.50 103 PRO A O 1
ATOM 791 N N . GLY A 1 104 ? -4.990 -6.530 15.675 1.00 94.88 104 GLY A N 1
ATOM 792 C CA . GLY A 1 104 ? -3.663 -6.457 15.069 1.00 94.88 104 GLY A CA 1
ATOM 793 C C . GLY A 1 104 ? -2.608 -5.971 16.057 1.00 94.88 104 GLY A C 1
ATOM 794 O O . GLY A 1 104 ? -1.544 -6.567 16.158 1.00 94.88 104 GLY A O 1
ATOM 795 N N . CYS A 1 105 ? -2.917 -4.951 16.854 1.00 94.44 105 CYS A N 1
ATOM 796 C CA . CYS A 1 105 ? -1.977 -4.416 17.836 1.00 94.44 105 CYS A CA 1
ATOM 797 C C . CYS A 1 105 ? -1.689 -5.376 19.000 1.00 94.44 105 CYS A C 1
ATOM 799 O O . CYS A 1 105 ? -0.571 -5.404 19.506 1.00 94.44 105 CYS A O 1
ATOM 801 N N . VAL A 1 106 ? -2.683 -6.155 19.440 1.00 95.06 106 VAL A N 1
ATOM 802 C CA . VAL A 1 106 ? -2.550 -7.030 20.620 1.00 95.06 106 VAL A CA 1
ATOM 803 C C . VAL A 1 106 ? -2.031 -8.420 20.256 1.00 95.06 106 VAL A C 1
ATOM 805 O O . VAL A 1 106 ? -1.289 -9.012 21.036 1.00 95.06 106 VAL A O 1
ATOM 808 N N . LEU A 1 107 ? -2.416 -8.948 19.092 1.00 94.44 107 LEU A N 1
ATOM 809 C CA . LEU A 1 107 ? -2.139 -10.331 18.686 1.00 94.44 107 LEU A CA 1
ATOM 810 C C . LEU A 1 107 ? -1.234 -10.431 17.448 1.00 94.44 107 LEU A C 1
ATOM 812 O O . LEU A 1 107 ? -0.725 -11.511 17.158 1.00 94.44 107 LEU A O 1
ATOM 816 N N . GLY A 1 108 ? -1.018 -9.331 16.721 1.00 90.69 108 GLY A N 1
ATOM 817 C CA . GLY A 1 108 ? -0.283 -9.314 15.450 1.00 90.69 108 GLY A CA 1
ATOM 818 C C . GLY A 1 108 ? 1.198 -9.665 15.556 1.00 90.69 108 GLY A C 1
ATOM 819 O O . GLY A 1 108 ? 1.776 -10.149 14.589 1.00 90.69 108 GLY A O 1
ATOM 820 N N . TRP A 1 109 ? 1.805 -9.464 16.726 1.00 87.88 109 TRP A N 1
ATOM 821 C CA . TRP A 1 109 ? 3.213 -9.779 16.980 1.00 87.88 109 TRP A CA 1
ATOM 822 C C . TRP A 1 109 ? 3.478 -11.282 17.151 1.00 87.88 109 TRP A C 1
ATOM 824 O O . TRP A 1 109 ? 4.624 -11.715 17.056 1.00 87.88 109 TRP A O 1
ATOM 834 N N . ILE A 1 110 ? 2.442 -12.084 17.425 1.00 89.56 110 ILE A N 1
ATOM 835 C CA . ILE A 1 110 ? 2.581 -13.520 17.674 1.00 89.56 110 ILE A CA 1
ATOM 836 C C . ILE A 1 110 ? 2.708 -14.237 16.319 1.00 89.56 110 ILE A C 1
ATOM 838 O O . ILE A 1 110 ? 1.796 -14.125 15.491 1.00 89.56 110 ILE A O 1
ATOM 842 N N . PRO A 1 111 ? 3.777 -15.021 16.075 1.00 87.50 111 PRO A N 1
ATOM 843 C CA . PRO A 1 111 ? 3.896 -15.810 14.853 1.00 87.50 111 PRO A CA 1
ATOM 844 C C . PRO A 1 111 ? 2.666 -16.697 14.633 1.00 87.50 111 PRO A C 1
ATOM 846 O O . PRO A 1 111 ? 2.129 -17.269 15.580 1.00 87.50 111 PRO A O 1
ATOM 849 N N . ILE A 1 112 ? 2.221 -16.825 13.379 1.00 89.44 112 ILE A N 1
ATOM 850 C CA . ILE A 1 112 ? 1.023 -17.577 12.954 1.00 89.44 112 ILE A CA 1
ATOM 851 C C . ILE A 1 112 ? -0.301 -16.940 13.416 1.00 89.44 112 ILE A C 1
ATOM 853 O O . ILE A 1 112 ? -1.172 -16.669 12.589 1.00 89.44 112 ILE A O 1
ATOM 857 N N . VAL A 1 113 ? -0.454 -16.640 14.708 1.00 92.62 113 VAL A N 1
ATOM 858 C CA . VAL A 1 113 ? -1.648 -15.978 15.268 1.00 92.62 113 VAL A CA 1
ATOM 859 C C . VAL A 1 113 ? -1.842 -14.587 14.665 1.00 92.62 113 VAL A C 1
ATOM 861 O O . VAL A 1 113 ? -2.979 -14.171 14.454 1.00 92.62 113 VAL A O 1
ATOM 864 N N . GLY A 1 114 ? -0.761 -13.898 14.292 1.00 91.56 114 GLY A N 1
ATOM 865 C CA . GLY A 1 114 ? -0.832 -12.609 13.614 1.00 91.56 114 GLY A CA 1
ATOM 866 C C . GLY A 1 114 ? -1.639 -12.644 12.312 1.00 91.56 114 GLY A C 1
ATOM 867 O O . GLY A 1 114 ? -2.387 -11.707 12.040 1.00 91.56 114 GLY A O 1
ATOM 868 N N . PHE A 1 115 ? -1.611 -13.748 11.554 1.00 92.75 115 PHE A N 1
ATOM 869 C CA . PHE A 1 115 ? -2.460 -13.890 10.363 1.00 92.75 115 PHE A CA 1
ATOM 870 C C . PHE A 1 115 ? -3.949 -13.917 10.728 1.00 92.75 115 PHE A C 1
ATOM 872 O O . PHE A 1 115 ? -4.766 -13.271 10.073 1.00 92.75 115 PHE A O 1
ATOM 879 N N . VAL A 1 116 ? -4.301 -14.603 11.819 1.00 96.19 116 VAL A N 1
ATOM 880 C CA . VAL A 1 116 ? -5.671 -14.619 12.353 1.00 96.19 116 VAL A CA 1
ATOM 881 C C . VAL A 1 116 ? -6.060 -13.235 12.872 1.00 96.19 116 VAL A C 1
ATOM 883 O O . VAL A 1 116 ? -7.180 -12.782 12.641 1.00 96.19 116 VAL A O 1
ATOM 886 N N . ALA A 1 117 ? -5.132 -12.528 13.519 1.00 95.75 117 ALA A N 1
ATOM 887 C CA . ALA A 1 117 ? -5.344 -11.178 14.030 1.00 95.75 117 ALA A CA 1
ATOM 888 C C . ALA A 1 117 ? -5.661 -10.168 12.919 1.00 95.75 117 ALA A C 1
ATOM 890 O O . ALA A 1 117 ? -6.498 -9.290 13.123 1.00 95.75 117 ALA A O 1
ATOM 891 N N . VAL A 1 118 ? -5.052 -10.309 11.736 1.00 92.38 118 VAL A N 1
ATOM 892 C CA . VAL A 1 118 ? -5.364 -9.482 10.556 1.00 92.38 118 VAL A CA 1
ATOM 893 C C . VAL A 1 118 ? -6.804 -9.712 10.099 1.00 92.38 118 VAL A C 1
ATOM 895 O O . VAL A 1 118 ? -7.560 -8.752 9.934 1.00 92.38 118 VAL A O 1
ATOM 898 N N . VAL A 1 119 ? -7.213 -10.977 9.953 1.00 95.62 119 VAL A N 1
ATOM 899 C CA . VAL A 1 119 ? -8.591 -11.327 9.567 1.00 95.62 119 VAL A CA 1
ATOM 900 C C . VAL A 1 119 ? -9.587 -10.835 10.619 1.00 95.62 119 VAL A C 1
ATOM 902 O O . VAL A 1 119 ? -10.623 -10.261 10.282 1.00 95.62 119 VAL A O 1
ATOM 905 N N . TRP A 1 120 ? -9.258 -10.986 11.903 1.00 97.50 120 TRP A N 1
ATOM 906 C CA . TRP A 1 120 ? -10.098 -10.496 12.991 1.00 97.50 120 TRP A CA 1
ATOM 907 C C . TRP A 1 120 ? -10.191 -8.966 13.006 1.00 97.50 120 TRP A C 1
ATOM 909 O O . TRP A 1 120 ? -11.286 -8.420 13.115 1.00 97.50 120 TRP A O 1
ATOM 919 N N . GLY A 1 121 ? -9.079 -8.257 12.801 1.00 97.19 121 GLY A N 1
ATOM 920 C CA . GLY A 1 121 ? -9.051 -6.797 12.682 1.00 97.19 121 GLY A CA 1
ATOM 921 C C . GLY A 1 121 ? -9.945 -6.284 11.556 1.00 97.19 121 GLY A C 1
ATOM 922 O O . GLY A 1 121 ? -10.661 -5.300 11.736 1.00 97.19 121 GLY A O 1
ATOM 923 N N . PHE A 1 122 ? -9.984 -6.984 10.421 1.00 96.06 122 PHE A N 1
ATOM 924 C CA . PHE A 1 122 ? -10.899 -6.667 9.324 1.00 96.06 122 PHE A CA 1
ATOM 925 C C . PHE A 1 122 ? -12.375 -6.801 9.735 1.00 96.06 122 PHE A C 1
ATOM 927 O O . PHE A 1 122 ? -13.201 -5.939 9.417 1.00 96.06 122 PHE A O 1
ATOM 934 N N . ILE A 1 123 ? -12.718 -7.848 10.492 1.00 98.00 123 ILE A N 1
ATOM 935 C CA . ILE A 1 123 ? -14.077 -8.048 11.014 1.00 98.00 123 ILE A CA 1
ATOM 936 C C . ILE A 1 123 ? -14.446 -6.929 11.995 1.00 98.00 123 ILE A C 1
ATOM 938 O O . ILE A 1 123 ? -15.516 -6.331 11.863 1.00 98.00 123 ILE A O 1
ATOM 942 N N . VAL A 1 124 ? -13.564 -6.593 12.940 1.00 98.62 124 VAL A N 1
ATOM 943 C CA . VAL A 1 124 ? -13.818 -5.522 13.919 1.00 98.62 124 VAL A CA 1
ATOM 944 C C . VAL A 1 124 ? -13.978 -4.167 13.222 1.00 98.62 124 VAL A C 1
ATOM 946 O O . VAL A 1 124 ? -14.922 -3.441 13.529 1.00 98.62 124 VAL A O 1
ATOM 949 N N . GLN A 1 125 ? -13.144 -3.842 12.229 1.00 98.25 125 GLN A N 1
ATOM 950 C CA . GLN A 1 125 ? -13.298 -2.619 11.427 1.00 98.25 125 GLN A CA 1
ATOM 951 C C . GLN A 1 125 ? -14.622 -2.592 10.653 1.00 98.25 125 GLN A C 1
ATOM 953 O O . GLN A 1 125 ? -15.293 -1.560 10.625 1.00 98.25 125 GLN A O 1
ATOM 958 N N . THR A 1 126 ? -15.041 -3.723 10.074 1.00 98.44 126 THR A N 1
ATOM 959 C CA . THR A 1 126 ? -16.340 -3.844 9.387 1.00 98.44 126 THR A CA 1
ATOM 960 C C . THR A 1 126 ? -17.486 -3.525 10.345 1.00 98.44 126 THR A C 1
ATOM 962 O O . THR A 1 126 ? -18.384 -2.747 10.018 1.00 98.44 126 THR A O 1
ATOM 965 N N . VAL A 1 127 ? -17.453 -4.113 11.543 1.00 98.62 127 VAL A N 1
ATOM 966 C CA . VAL A 1 127 ? -18.450 -3.887 12.596 1.00 98.62 127 VAL A CA 1
ATOM 967 C C . VAL A 1 127 ? -18.459 -2.415 13.026 1.00 98.62 127 VAL A C 1
ATOM 969 O O . VAL A 1 127 ? -19.531 -1.812 13.086 1.00 98.62 127 VAL A O 1
ATOM 972 N N . GLY A 1 128 ? -17.283 -1.811 13.211 1.00 98.44 128 GLY A N 1
ATOM 973 C CA . GLY A 1 128 ? -17.138 -0.398 13.561 1.00 98.44 128 GLY A CA 1
ATOM 974 C C . GLY A 1 128 ? -17.709 0.547 12.511 1.00 98.44 128 GLY A C 1
ATOM 975 O O . GLY A 1 128 ? -18.515 1.415 12.838 1.00 98.44 128 GLY A O 1
ATOM 976 N N . ILE A 1 129 ? -17.363 0.353 11.235 1.00 98.50 129 ILE A N 1
ATOM 977 C CA . ILE A 1 129 ? -17.902 1.157 10.127 1.00 98.50 129 ILE A CA 1
ATOM 978 C C . ILE A 1 129 ? -19.422 1.017 10.068 1.00 98.50 129 ILE A C 1
ATOM 980 O O . ILE A 1 129 ? -20.131 2.018 9.975 1.00 98.50 129 ILE A O 1
ATOM 984 N N . ARG A 1 130 ? -19.933 -0.214 10.170 1.00 98.25 130 ARG A N 1
ATOM 985 C CA . ARG A 1 130 ? -21.368 -0.505 10.161 1.00 98.25 130 ARG A CA 1
ATOM 986 C C . ARG A 1 130 ? -22.104 0.250 11.271 1.00 98.25 130 ARG A C 1
ATOM 988 O O . ARG A 1 130 ? -23.072 0.945 10.977 1.00 98.25 130 ARG A O 1
ATOM 995 N N . GLN A 1 131 ? -21.667 0.135 12.522 1.00 97.56 131 GLN A N 1
ATOM 996 C CA . GLN A 1 131 ? -22.373 0.722 13.667 1.00 97.56 131 GLN A CA 1
ATOM 997 C C . GLN A 1 131 ? -22.224 2.237 13.726 1.00 97.56 131 GLN A C 1
ATOM 999 O O . GLN A 1 131 ? -23.220 2.962 13.782 1.00 97.56 131 GLN A O 1
ATOM 1004 N N . LEU A 1 132 ? -20.987 2.726 13.623 1.00 97.75 132 LEU A N 1
ATOM 1005 C CA . LEU A 1 132 ? -20.710 4.149 13.760 1.00 97.75 132 LEU A CA 1
ATOM 1006 C C . LEU A 1 132 ? -21.303 4.945 12.599 1.00 97.75 132 LEU A C 1
ATOM 1008 O O . LEU A 1 132 ? -21.872 6.005 12.837 1.00 97.75 132 LEU A O 1
ATOM 1012 N N . HIS A 1 133 ? -21.301 4.425 11.366 1.00 97.81 133 HIS A N 1
ATOM 1013 C CA . HIS A 1 133 ? -21.954 5.097 10.231 1.00 97.81 133 HIS A CA 1
ATOM 1014 C C . HIS A 1 133 ? -23.414 4.703 10.007 1.00 97.81 133 HIS A C 1
ATOM 1016 O O . HIS A 1 133 ? -24.091 5.372 9.233 1.00 97.81 133 HIS A O 1
ATOM 1022 N N . GLY A 1 134 ? -23.937 3.688 10.700 1.00 96.62 134 GLY A N 1
ATOM 1023 C CA . GLY A 1 134 ? -25.297 3.183 10.471 1.00 96.62 134 GLY A CA 1
ATOM 1024 C C . GLY A 1 134 ? -25.476 2.527 9.097 1.00 96.62 134 GLY A C 1
ATOM 1025 O O . GLY A 1 134 ? -26.568 2.545 8.537 1.00 96.62 134 GLY A O 1
ATOM 1026 N N . LEU A 1 135 ? -24.397 1.986 8.531 1.00 97.06 135 LEU A N 1
ATOM 1027 C CA . LEU A 1 135 ? -24.417 1.323 7.230 1.00 97.06 135 LEU A CA 1
ATOM 1028 C C . LEU A 1 135 ? -24.926 -0.119 7.353 1.00 97.06 135 LEU A C 1
ATOM 1030 O O . LEU A 1 135 ? -24.724 -0.760 8.386 1.00 97.06 135 LEU A O 1
ATOM 1034 N N . PRO A 1 136 ? -25.539 -0.693 6.303 1.00 97.81 136 PRO A N 1
ATOM 1035 C CA . PRO A 1 136 ? -25.806 -2.125 6.274 1.00 97.81 136 PRO A CA 1
ATOM 1036 C C . PRO A 1 136 ? -24.485 -2.907 6.188 1.00 97.81 136 PRO A C 1
ATOM 1038 O O . PRO A 1 136 ? -23.513 -2.439 5.590 1.00 97.81 136 PRO A O 1
ATOM 1041 N N . THR A 1 137 ? -24.455 -4.132 6.726 1.00 97.69 137 THR A N 1
ATOM 1042 C CA . THR A 1 137 ? -23.238 -4.970 6.788 1.00 97.69 137 THR A CA 1
ATOM 1043 C C . THR A 1 137 ? -22.559 -5.120 5.428 1.00 97.69 137 THR A C 1
ATOM 1045 O O . THR A 1 137 ? -21.348 -4.958 5.331 1.00 97.69 137 THR A O 1
ATOM 1048 N N . ARG A 1 138 ? -23.335 -5.349 4.360 1.00 97.19 138 ARG A N 1
ATOM 1049 C CA . ARG A 1 138 ? -22.808 -5.476 2.990 1.00 97.19 138 ARG A CA 1
ATOM 1050 C C . ARG A 1 138 ? -22.022 -4.244 2.531 1.00 97.19 138 ARG A C 1
ATOM 1052 O O . ARG A 1 138 ? -20.980 -4.393 1.909 1.00 97.19 138 ARG A O 1
ATOM 1059 N N . SER A 1 139 ? -22.496 -3.042 2.867 1.00 98.06 139 SER A N 1
ATOM 1060 C CA . SER A 1 139 ? -21.824 -1.798 2.487 1.00 98.06 139 SER A CA 1
ATOM 1061 C C . SER A 1 139 ? -20.549 -1.618 3.296 1.00 98.06 139 SER A C 1
ATOM 1063 O O . SER A 1 139 ? -19.524 -1.286 2.723 1.00 98.06 139 SER A O 1
ATOM 1065 N N . ALA A 1 140 ? -20.579 -1.901 4.602 1.00 98.12 140 ALA A N 1
ATOM 1066 C CA . ALA A 1 140 ? -19.385 -1.833 5.444 1.00 98.12 140 ALA A CA 1
ATOM 1067 C C . ALA A 1 140 ? -18.292 -2.825 4.999 1.00 98.12 140 ALA A C 1
ATOM 1069 O O . ALA A 1 140 ? -17.118 -2.467 4.977 1.00 98.12 140 ALA A O 1
ATOM 1070 N N . VAL A 1 141 ? -18.673 -4.038 4.583 1.00 98.31 141 VAL A N 1
ATOM 1071 C CA . VAL A 1 141 ? -17.740 -5.004 3.979 1.00 98.31 141 VAL A CA 1
ATOM 1072 C C . VAL A 1 141 ? -17.177 -4.452 2.670 1.00 98.31 141 VAL A C 1
ATOM 1074 O O . VAL A 1 141 ? -15.963 -4.445 2.482 1.00 98.31 141 VAL A O 1
ATOM 1077 N N . LEU A 1 142 ? -18.037 -3.945 1.779 1.00 98.38 142 LEU A N 1
ATOM 1078 C CA . LEU A 1 142 ? -17.615 -3.419 0.481 1.00 98.38 142 LEU A CA 1
ATOM 1079 C C . LEU A 1 142 ? -16.669 -2.216 0.615 1.00 98.38 142 LEU A C 1
ATOM 1081 O O . LEU A 1 142 ? -15.711 -2.129 -0.144 1.00 98.38 142 LEU A O 1
ATOM 1085 N N . VAL A 1 143 ? -16.880 -1.342 1.608 1.00 98.56 143 VAL A N 1
ATOM 1086 C CA . VAL A 1 143 ? -15.959 -0.240 1.944 1.00 98.56 143 VAL A CA 1
ATOM 1087 C C . VAL A 1 143 ? -14.534 -0.761 2.111 1.00 98.56 143 VAL A C 1
ATOM 1089 O O . VAL A 1 143 ? -13.617 -0.254 1.468 1.00 98.56 143 VAL A O 1
ATOM 1092 N N . LEU A 1 144 ? -14.341 -1.778 2.954 1.00 97.69 144 LEU A N 1
ATOM 1093 C CA . LEU A 1 144 ? -13.004 -2.293 3.244 1.00 97.69 144 LEU A CA 1
ATOM 1094 C C . LEU A 1 144 ? -12.441 -3.128 2.090 1.00 97.69 144 LEU A C 1
ATOM 1096 O O . LEU A 1 144 ? -11.251 -3.035 1.798 1.00 97.69 144 LEU A O 1
ATOM 1100 N N . VAL A 1 145 ? -13.283 -3.900 1.396 1.00 97.81 145 VAL A N 1
ATOM 1101 C CA . VAL A 1 145 ? -12.868 -4.650 0.200 1.00 97.81 145 VAL A CA 1
ATOM 1102 C C . VAL A 1 145 ? -12.350 -3.700 -0.878 1.00 97.81 145 VAL A C 1
ATOM 1104 O O . VAL A 1 145 ? -11.278 -3.945 -1.427 1.00 97.81 145 VAL A O 1
ATOM 1107 N N . LEU A 1 146 ? -13.050 -2.600 -1.164 1.00 97.88 146 LEU A N 1
ATOM 1108 C CA . LEU A 1 146 ? -12.600 -1.594 -2.134 1.00 97.88 146 LEU A CA 1
ATOM 1109 C C . LEU A 1 146 ? -11.334 -0.883 -1.655 1.00 97.88 146 LEU A C 1
ATOM 1111 O O . LEU A 1 146 ? -10.377 -0.763 -2.419 1.00 97.88 146 LEU A O 1
ATOM 1115 N N . ALA A 1 147 ? -11.290 -0.492 -0.378 1.00 97.25 147 ALA A N 1
ATOM 1116 C CA . ALA A 1 147 ? -10.130 0.176 0.202 1.00 97.25 147 ALA A CA 1
ATOM 1117 C C . ALA A 1 147 ? -8.843 -0.660 0.101 1.00 97.25 147 ALA A C 1
ATOM 1119 O O . ALA A 1 147 ? -7.771 -0.084 -0.060 1.00 97.25 147 ALA A O 1
ATOM 1120 N N . ILE A 1 148 ? -8.936 -1.992 0.168 1.00 95.19 148 ILE A N 1
ATOM 1121 C CA . ILE A 1 148 ? -7.783 -2.899 0.061 1.00 95.19 148 ILE A CA 1
ATOM 1122 C C . ILE A 1 148 ? -7.509 -3.300 -1.393 1.00 95.19 148 ILE A C 1
ATOM 1124 O O . ILE A 1 148 ? -6.364 -3.284 -1.835 1.00 95.19 148 ILE A O 1
ATOM 1128 N N . SER A 1 149 ? -8.539 -3.666 -2.157 1.00 95.94 149 SER A N 1
ATOM 1129 C CA . SER A 1 149 ? -8.361 -4.219 -3.507 1.00 95.94 149 SER A CA 1
ATOM 1130 C C . SER A 1 149 ? -7.890 -3.188 -4.528 1.00 95.94 149 SER A C 1
ATOM 1132 O O . SER A 1 149 ? -7.125 -3.537 -5.426 1.00 95.94 149 SER A O 1
ATOM 1134 N N . ILE A 1 150 ? -8.298 -1.922 -4.408 1.00 96.44 150 ILE A N 1
ATOM 1135 C CA . ILE A 1 150 ? -7.955 -0.885 -5.390 1.00 96.44 150 ILE A CA 1
ATOM 1136 C C . ILE A 1 150 ? -6.463 -0.530 -5.360 1.00 96.44 150 ILE A C 1
ATOM 1138 O O . ILE A 1 150 ? -5.837 -0.622 -6.415 1.00 96.44 150 ILE A O 1
ATOM 1142 N N . PRO A 1 151 ? -5.836 -0.225 -4.205 1.00 93.19 151 PRO A N 1
ATOM 1143 C CA . PRO A 1 151 ? -4.396 0.034 -4.156 1.00 93.19 151 PRO A CA 1
ATOM 1144 C C . PRO A 1 151 ? -3.545 -1.152 -4.624 1.00 93.19 151 PRO A C 1
ATOM 1146 O O . PRO A 1 151 ? -2.438 -0.950 -5.108 1.00 93.19 151 PRO A O 1
ATOM 1149 N N . LEU A 1 152 ? -4.059 -2.382 -4.507 1.00 90.94 152 LEU A N 1
ATOM 1150 C CA . LEU A 1 152 ? -3.375 -3.585 -4.982 1.00 90.94 152 LEU A CA 1
ATOM 1151 C C . LEU A 1 152 ? -3.551 -3.800 -6.492 1.00 90.94 152 LEU A C 1
ATOM 1153 O O . LEU A 1 152 ? -2.602 -4.159 -7.176 1.00 90.94 152 LEU A O 1
ATOM 1157 N N . SER A 1 153 ? -4.749 -3.583 -7.033 1.00 94.25 153 SER A N 1
ATOM 1158 C CA . SER A 1 153 ? -5.063 -3.909 -8.431 1.00 94.25 153 SER A CA 1
ATOM 1159 C C . SER A 1 153 ? -4.725 -2.796 -9.419 1.00 94.25 153 SER A C 1
ATOM 1161 O O . SER A 1 153 ? -4.300 -3.095 -10.534 1.00 94.25 153 SER A O 1
ATOM 1163 N N . VAL A 1 154 ? -4.873 -1.525 -9.033 1.00 94.44 154 VAL A N 1
ATOM 1164 C CA . VAL A 1 154 ? -4.643 -0.378 -9.927 1.00 94.44 154 VAL A CA 1
ATOM 1165 C C . VAL A 1 154 ? -3.204 -0.322 -10.455 1.00 94.44 154 VAL A C 1
ATOM 1167 O O . VAL A 1 154 ? -3.054 -0.167 -11.667 1.00 94.44 154 VAL A O 1
ATOM 1170 N N . PRO A 1 155 ? -2.145 -0.510 -9.637 1.00 93.44 155 PRO A N 1
ATOM 1171 C CA . PRO A 1 155 ? -0.776 -0.503 -10.151 1.00 93.44 155 PRO A CA 1
ATOM 1172 C C . PRO A 1 155 ? -0.528 -1.602 -11.188 1.00 93.44 155 PRO A C 1
ATOM 1174 O O . PRO A 1 155 ? 0.083 -1.343 -12.223 1.00 93.44 155 PRO A O 1
ATOM 1177 N N . TYR A 1 156 ? -1.055 -2.808 -10.955 1.00 94.00 156 TYR A N 1
ATOM 1178 C CA . TYR A 1 156 ? -0.973 -3.903 -11.921 1.00 94.00 156 TYR A CA 1
ATOM 1179 C C . TYR A 1 156 ? -1.790 -3.614 -13.185 1.00 94.00 156 TYR A C 1
ATOM 1181 O O . TYR A 1 156 ? -1.331 -3.882 -14.290 1.00 94.00 156 TYR A O 1
ATOM 1189 N N . ALA A 1 157 ? -2.988 -3.043 -13.055 1.00 94.56 157 ALA A N 1
ATOM 1190 C CA . ALA A 1 157 ? -3.817 -2.685 -14.203 1.00 94.56 157 ALA A CA 1
ATOM 1191 C C . ALA A 1 157 ? -3.153 -1.611 -15.081 1.00 94.56 157 ALA A C 1
ATOM 1193 O O . ALA A 1 157 ? -3.226 -1.706 -16.306 1.00 94.56 157 ALA A O 1
ATOM 1194 N N . ALA A 1 158 ? -2.485 -0.633 -14.461 1.00 93.62 158 ALA A N 1
ATOM 1195 C CA . ALA A 1 158 ? -1.785 0.449 -15.146 1.00 93.62 158 ALA A CA 1
ATOM 1196 C C . ALA A 1 158 ? -0.475 -0.014 -15.799 1.00 93.62 158 ALA A C 1
ATOM 1198 O O . ALA A 1 158 ? -0.193 0.350 -16.936 1.00 93.62 158 ALA A O 1
ATOM 1199 N N . THR A 1 159 ? 0.322 -0.827 -15.100 1.00 95.06 159 THR A N 1
ATOM 1200 C CA . THR A 1 159 ? 1.672 -1.197 -15.560 1.00 95.06 159 THR A CA 1
ATOM 1201 C C . THR A 1 159 ? 1.745 -2.574 -16.214 1.00 95.06 159 THR A C 1
ATOM 1203 O O . THR A 1 159 ? 2.700 -2.860 -16.919 1.00 95.06 159 THR A O 1
ATOM 1206 N N . GLY A 1 160 ? 0.779 -3.467 -15.996 1.00 95.06 160 GLY A N 1
ATOM 1207 C CA . GLY A 1 160 ? 0.843 -4.869 -16.427 1.00 95.06 160 GLY A CA 1
ATOM 1208 C C . GLY A 1 160 ? 1.858 -5.724 -15.657 1.00 95.06 160 GLY A C 1
ATOM 1209 O O . GLY A 1 160 ? 2.131 -6.853 -16.065 1.00 95.06 160 GLY A O 1
ATOM 1210 N N . THR A 1 161 ? 2.437 -5.219 -14.561 1.00 92.62 161 THR A N 1
ATOM 1211 C CA . THR A 1 161 ? 3.436 -5.931 -13.751 1.00 92.62 161 THR A CA 1
ATOM 1212 C C . THR A 1 161 ? 3.241 -5.684 -12.255 1.00 92.62 161 THR A C 1
ATOM 1214 O O . THR A 1 161 ? 2.762 -4.642 -11.829 1.00 92.62 161 THR A O 1
ATOM 1217 N N . TRP A 1 162 ? 3.610 -6.669 -11.433 1.00 91.12 162 TRP A N 1
ATOM 1218 C CA . TRP A 1 162 ? 3.625 -6.544 -9.969 1.00 91.12 162 TRP A CA 1
ATOM 1219 C C . TRP A 1 162 ? 4.918 -5.916 -9.442 1.00 91.12 162 TRP A C 1
ATOM 1221 O O . TRP A 1 162 ? 4.951 -5.379 -8.338 1.00 91.12 162 TRP A O 1
ATOM 1231 N N . ARG A 1 163 ? 5.996 -5.975 -10.231 1.00 88.94 163 ARG A N 1
ATOM 1232 C CA . ARG A 1 163 ? 7.259 -5.290 -9.937 1.00 88.94 163 ARG A CA 1
ATOM 1233 C C . ARG A 1 163 ? 7.208 -3.937 -10.619 1.00 88.94 163 ARG A C 1
ATOM 1235 O O . ARG A 1 163 ? 7.720 -3.803 -11.720 1.00 88.94 163 ARG A O 1
ATOM 1242 N N . ILE A 1 164 ? 6.501 -2.998 -9.998 1.00 89.94 164 ILE A N 1
ATOM 1243 C CA . ILE A 1 164 ? 6.176 -1.704 -10.609 1.00 89.94 164 ILE A CA 1
ATOM 1244 C C . ILE A 1 164 ? 7.339 -0.717 -10.609 1.00 89.94 164 ILE A C 1
ATOM 1246 O O . ILE A 1 164 ? 7.261 0.268 -11.325 1.00 89.94 164 ILE A O 1
ATOM 1250 N N . GLY A 1 165 ? 8.401 -0.953 -9.839 1.00 90.44 165 GLY A N 1
ATOM 1251 C CA . GLY A 1 165 ? 9.543 -0.054 -9.830 1.00 90.44 165 GLY A CA 1
ATOM 1252 C C . GLY A 1 165 ? 10.826 -0.675 -9.305 1.00 90.44 165 GLY A C 1
ATOM 1253 O O . GLY A 1 165 ? 10.800 -1.682 -8.593 1.00 90.44 165 GLY A O 1
ATOM 1254 N N . PHE A 1 166 ? 11.936 -0.057 -9.694 1.00 89.56 166 PHE A N 1
ATOM 1255 C CA . PHE A 1 166 ? 13.297 -0.457 -9.355 1.00 89.56 166 PHE A CA 1
ATOM 1256 C C . PHE A 1 166 ? 14.088 0.762 -8.897 1.00 89.56 166 PHE A C 1
ATOM 1258 O O . PHE A 1 166 ? 13.916 1.853 -9.440 1.00 89.56 166 PHE A O 1
ATOM 1265 N N . ALA A 1 167 ? 14.955 0.560 -7.910 1.00 92.06 167 ALA A N 1
ATOM 1266 C CA . ALA A 1 167 ? 15.995 1.522 -7.588 1.00 92.06 167 ALA A CA 1
ATOM 1267 C C . ALA A 1 167 ? 17.204 1.246 -8.485 1.00 92.06 167 ALA A C 1
ATOM 1269 O O . ALA A 1 167 ? 17.581 0.088 -8.681 1.00 92.06 167 ALA A O 1
ATOM 1270 N N . ILE A 1 168 ? 17.804 2.295 -9.033 1.00 92.06 168 ILE A N 1
ATOM 1271 C CA . ILE A 1 168 ? 19.045 2.170 -9.793 1.00 92.06 168 ILE A CA 1
ATOM 1272 C C . ILE A 1 168 ? 20.201 2.000 -8.811 1.00 92.06 168 ILE A C 1
ATOM 1274 O O . ILE A 1 168 ? 20.388 2.817 -7.912 1.00 92.06 168 ILE A O 1
ATOM 1278 N N . GLU A 1 169 ? 20.989 0.943 -8.997 1.00 90.56 169 GLU A N 1
ATOM 1279 C CA . GLU A 1 169 ? 22.110 0.615 -8.106 1.00 90.56 169 GLU A CA 1
ATOM 1280 C C . GLU A 1 169 ? 23.483 0.959 -8.703 1.00 90.56 169 GLU A C 1
ATOM 1282 O O . GLU A 1 169 ? 24.466 1.040 -7.970 1.00 90.56 169 GLU A O 1
ATOM 1287 N N . SER A 1 170 ? 23.576 1.176 -10.021 1.00 92.88 170 SER A N 1
ATOM 1288 C CA . SER A 1 170 ? 24.853 1.367 -10.722 1.00 92.88 170 SER A CA 1
ATOM 1289 C C . SER A 1 170 ? 24.885 2.635 -11.576 1.00 92.88 170 SER A C 1
ATOM 1291 O O . SER A 1 170 ? 23.848 3.157 -11.975 1.00 92.88 170 SER A O 1
ATOM 1293 N N . GLY A 1 171 ? 26.093 3.121 -11.873 1.00 94.88 171 GLY A N 1
ATOM 1294 C CA . GLY A 1 171 ? 26.319 4.296 -12.719 1.00 94.88 171 GLY A CA 1
ATOM 1295 C C . GLY A 1 171 ? 26.314 4.021 -14.227 1.00 94.88 171 GLY A C 1
ATOM 1296 O O . GLY A 1 171 ? 26.695 4.907 -14.985 1.00 94.88 171 GLY A O 1
ATOM 1297 N N . SER A 1 172 ? 25.915 2.826 -14.686 1.00 95.31 172 SER A N 1
ATOM 1298 C CA . SER A 1 172 ? 25.948 2.463 -16.117 1.00 95.31 172 SER A CA 1
ATOM 1299 C C . SER A 1 172 ? 25.032 3.316 -16.998 1.00 95.31 172 SER A C 1
ATOM 1301 O O . SER A 1 172 ? 25.209 3.347 -18.211 1.00 95.31 172 SER A O 1
ATOM 1303 N N . MET A 1 173 ? 24.073 4.022 -16.395 1.00 96.50 173 MET A N 1
ATOM 1304 C CA . MET A 1 173 ? 23.120 4.903 -17.074 1.00 96.50 173 MET A CA 1
ATOM 1305 C C . MET A 1 173 ? 23.443 6.398 -16.919 1.00 96.50 173 MET A C 1
ATOM 1307 O O . MET A 1 173 ? 22.656 7.246 -17.340 1.00 96.50 173 MET A O 1
ATOM 1311 N N . ALA A 1 174 ? 24.587 6.754 -16.327 1.00 96.25 174 ALA A N 1
ATOM 1312 C CA . ALA A 1 174 ? 24.999 8.150 -16.210 1.00 96.25 174 ALA A CA 1
ATOM 1313 C C . ALA A 1 174 ? 25.327 8.764 -17.594 1.00 96.25 174 ALA A C 1
ATOM 1315 O O . ALA A 1 174 ? 25.850 8.070 -18.466 1.00 96.25 174 ALA A O 1
ATOM 1316 N N . PRO A 1 175 ? 25.075 10.068 -17.816 1.00 95.69 175 PRO A N 1
ATOM 1317 C CA . PRO A 1 175 ? 24.549 11.066 -16.873 1.00 95.69 175 PRO A CA 1
ATOM 1318 C C . PRO A 1 175 ? 23.011 11.113 -16.800 1.00 95.69 175 PRO A C 1
ATOM 1320 O O . PRO A 1 175 ? 22.451 11.965 -16.118 1.00 95.69 175 PRO A O 1
ATOM 1323 N N . ASN A 1 176 ? 22.321 10.242 -17.532 1.00 95.94 176 ASN A N 1
ATOM 1324 C CA . ASN A 1 176 ? 20.881 10.339 -17.751 1.00 95.94 176 ASN A CA 1
ATOM 1325 C C . ASN A 1 176 ? 20.056 9.808 -16.576 1.00 95.94 176 ASN A C 1
ATOM 1327 O O . ASN A 1 176 ? 18.987 10.343 -16.279 1.00 95.94 176 ASN A O 1
ATOM 1331 N N . MET A 1 177 ? 20.557 8.768 -15.906 1.00 95.56 177 MET A N 1
ATOM 1332 C CA . MET A 1 177 ? 19.951 8.172 -14.715 1.00 95.56 177 MET A CA 1
ATOM 1333 C C . MET A 1 177 ? 21.048 7.816 -13.702 1.00 95.56 177 MET A C 1
ATOM 1335 O O . MET A 1 177 ? 22.118 7.330 -14.082 1.00 95.56 177 MET A O 1
ATOM 1339 N N . HIS A 1 178 ? 20.793 8.049 -12.415 1.00 95.81 178 HIS A N 1
ATOM 1340 C CA . HIS A 1 178 ? 21.795 7.974 -11.349 1.00 95.81 178 HIS A CA 1
ATOM 1341 C C . HIS A 1 178 ? 21.470 6.900 -10.302 1.00 95.81 178 HIS A C 1
ATOM 1343 O O . HIS A 1 178 ? 20.300 6.588 -10.067 1.00 95.81 178 HIS A O 1
ATOM 1349 N N . PRO A 1 179 ? 22.489 6.356 -9.607 1.00 95.94 179 PRO A N 1
ATOM 1350 C CA . PRO A 1 179 ? 22.265 5.521 -8.435 1.00 95.94 179 PRO A CA 1
ATOM 1351 C C . PRO A 1 179 ? 21.376 6.222 -7.400 1.00 95.94 179 PRO A C 1
ATOM 1353 O O . PRO A 1 179 ? 21.639 7.361 -7.016 1.00 95.94 179 PRO A O 1
ATOM 1356 N N . GLY A 1 180 ? 20.345 5.523 -6.930 1.00 93.06 180 GLY A N 1
ATOM 1357 C CA . GLY A 1 180 ? 19.335 6.055 -6.012 1.00 93.06 180 GLY A CA 1
ATOM 1358 C C . GLY A 1 180 ? 18.057 6.559 -6.686 1.00 93.06 180 GLY A C 1
ATOM 1359 O O . GLY A 1 180 ? 17.052 6.719 -5.990 1.00 93.06 180 GLY A O 1
ATOM 1360 N N . ASP A 1 181 ? 18.042 6.739 -8.011 1.00 94.50 181 ASP A N 1
ATOM 1361 C CA . ASP A 1 181 ? 16.809 7.054 -8.733 1.00 94.50 181 ASP A CA 1
ATOM 1362 C C . ASP A 1 181 ? 15.819 5.886 -8.635 1.00 94.50 181 ASP A C 1
ATOM 1364 O O . ASP A 1 181 ? 16.186 4.712 -8.762 1.00 94.50 181 ASP A O 1
ATOM 1368 N N . LEU A 1 182 ? 14.542 6.215 -8.431 1.00 93.06 182 LEU A N 1
ATOM 1369 C CA . LEU A 1 182 ? 13.442 5.258 -8.471 1.00 93.06 182 LEU A CA 1
ATOM 1370 C C . LEU A 1 182 ? 12.731 5.371 -9.817 1.00 93.06 182 LEU A C 1
ATOM 1372 O O . LEU A 1 182 ? 12.150 6.409 -10.132 1.00 93.06 182 LEU A O 1
ATOM 1376 N N . ILE A 1 183 ? 12.721 4.281 -10.577 1.00 92.06 183 ILE A N 1
ATOM 1377 C CA . ILE A 1 183 ? 11.983 4.199 -11.837 1.00 92.06 183 ILE A CA 1
ATOM 1378 C C . ILE A 1 183 ? 10.717 3.372 -11.680 1.00 92.06 183 ILE A C 1
ATOM 1380 O O . ILE A 1 183 ? 10.690 2.398 -10.928 1.00 92.06 183 ILE A O 1
ATOM 1384 N N . ILE A 1 184 ? 9.680 3.748 -12.426 1.00 93.50 184 ILE A N 1
ATOM 1385 C CA . ILE A 1 184 ? 8.465 2.950 -12.595 1.00 93.50 184 ILE A CA 1
ATOM 1386 C C . ILE A 1 184 ? 8.563 2.224 -13.932 1.00 93.50 184 ILE A C 1
ATOM 1388 O O . ILE A 1 184 ? 8.930 2.826 -14.938 1.00 93.50 184 ILE A O 1
ATOM 1392 N N . VAL A 1 185 ? 8.224 0.938 -13.948 1.00 94.31 185 VAL A N 1
ATOM 1393 C CA . VAL A 1 185 ? 8.275 0.109 -15.155 1.00 94.31 185 VAL A CA 1
ATOM 1394 C C . VAL A 1 185 ? 6.883 -0.266 -15.638 1.00 94.31 185 VAL A C 1
ATOM 1396 O O . VAL A 1 185 ? 5.959 -0.485 -14.853 1.00 94.31 185 VAL A O 1
ATOM 1399 N N . VAL A 1 186 ? 6.760 -0.386 -16.955 1.00 95.62 186 VAL A N 1
ATOM 1400 C CA . VAL A 1 186 ? 5.554 -0.835 -17.649 1.00 95.62 186 VAL A CA 1
ATOM 1401 C C . VAL A 1 186 ? 5.897 -2.109 -18.415 1.00 95.62 186 VAL A C 1
ATOM 1403 O O . VAL A 1 186 ? 6.964 -2.233 -19.010 1.00 95.62 186 VAL A O 1
ATOM 1406 N N . ALA A 1 187 ? 5.010 -3.095 -18.364 1.00 95.12 187 ALA A N 1
ATOM 1407 C CA . ALA A 1 187 ? 5.184 -4.369 -19.031 1.00 95.12 187 ALA A CA 1
ATOM 1408 C C . ALA A 1 187 ? 5.144 -4.196 -20.561 1.00 95.12 187 ALA A C 1
ATOM 1410 O O . ALA A 1 187 ? 4.343 -3.409 -21.069 1.00 95.12 187 ALA A O 1
ATOM 1411 N N . PRO A 1 188 ? 5.911 -4.996 -21.320 1.00 91.75 188 PRO A N 1
ATOM 1412 C CA . PRO A 1 188 ? 6.016 -4.847 -22.774 1.00 91.75 188 PRO A CA 1
ATOM 1413 C C . PRO A 1 188 ? 4.704 -5.117 -23.529 1.00 91.75 188 PRO A C 1
ATOM 1415 O O . PRO A 1 188 ? 4.568 -4.726 -24.674 1.00 91.75 188 PRO A O 1
ATOM 1418 N N . HIS A 1 189 ? 3.707 -5.760 -22.910 1.00 93.38 189 HIS A N 1
ATOM 1419 C CA . HIS A 1 189 ? 2.377 -5.937 -23.513 1.00 93.38 189 HIS A CA 1
ATOM 1420 C C . HIS A 1 189 ? 1.430 -4.744 -23.267 1.00 93.38 189 HIS A C 1
ATOM 1422 O O . HIS A 1 189 ? 0.285 -4.764 -23.716 1.00 93.38 189 HIS A O 1
ATOM 1428 N N . ARG A 1 190 ? 1.866 -3.734 -22.502 1.00 92.62 190 ARG A N 1
ATOM 1429 C CA . ARG A 1 190 ? 1.114 -2.503 -22.197 1.00 92.62 190 ARG A CA 1
ATOM 1430 C C . ARG A 1 190 ? 1.639 -1.278 -22.938 1.00 92.62 190 ARG A C 1
ATOM 1432 O O . ARG A 1 190 ? 0.991 -0.239 -22.886 1.00 92.62 190 ARG A O 1
ATOM 1439 N N . THR A 1 191 ? 2.780 -1.391 -23.609 1.00 92.94 191 THR A N 1
ATOM 1440 C CA . THR A 1 191 ? 3.413 -0.294 -24.342 1.00 92.94 191 THR A CA 1
ATOM 1441 C C . THR A 1 191 ? 4.182 -0.825 -25.546 1.00 92.94 191 THR A C 1
ATOM 1443 O O . THR A 1 191 ? 4.569 -1.989 -25.569 1.00 92.94 191 THR A O 1
ATOM 1446 N N . SER A 1 192 ? 4.424 0.025 -26.540 1.00 93.62 192 SER A N 1
ATOM 1447 C CA . SER A 1 192 ? 5.426 -0.227 -27.577 1.00 93.62 192 SER A CA 1
ATOM 1448 C C . SER A 1 192 ? 6.774 0.311 -27.113 1.00 93.62 192 SER A C 1
ATOM 1450 O O . SER A 1 192 ? 6.821 1.431 -26.613 1.00 93.62 192 SER A O 1
ATOM 1452 N N . ILE A 1 193 ? 7.842 -0.459 -27.303 1.00 96.31 193 ILE A N 1
ATOM 1453 C CA . ILE A 1 193 ? 9.211 -0.012 -27.023 1.00 96.31 193 ILE A CA 1
ATOM 1454 C C . ILE A 1 193 ? 9.726 0.744 -28.249 1.00 96.31 193 ILE A C 1
ATOM 1456 O O . ILE A 1 193 ? 9.649 0.235 -29.368 1.00 96.31 193 ILE A O 1
ATOM 1460 N N . VAL A 1 194 ? 10.246 1.949 -28.040 1.00 97.56 194 VAL A N 1
ATOM 1461 C CA . VAL A 1 194 ? 10.919 2.761 -29.057 1.00 97.56 194 VAL A CA 1
ATOM 1462 C C . VAL A 1 194 ? 12.421 2.603 -28.871 1.00 97.56 194 VAL A C 1
ATOM 1464 O O . VAL A 1 194 ? 12.959 2.932 -27.819 1.00 97.56 194 VAL A O 1
ATOM 1467 N N . THR A 1 195 ? 13.119 2.088 -29.880 1.00 98.12 195 THR A N 1
ATOM 1468 C CA . THR A 1 195 ? 14.580 1.952 -29.819 1.00 98.12 195 THR A CA 1
ATOM 1469 C C . THR A 1 195 ? 15.271 3.313 -29.925 1.00 98.12 195 THR A C 1
ATOM 1471 O O . THR A 1 195 ? 14.651 4.310 -30.286 1.00 98.12 195 THR A O 1
ATOM 1474 N N . TYR A 1 196 ? 16.561 3.389 -29.616 1.00 98.19 196 TYR A N 1
ATOM 1475 C CA . TYR A 1 196 ? 17.367 4.595 -29.792 1.00 98.19 196 TYR A CA 1
ATOM 1476 C C . TYR A 1 196 ? 17.377 5.060 -31.254 1.00 98.19 196 TYR A C 1
ATOM 1478 O O . TYR A 1 196 ? 17.225 6.251 -31.526 1.00 98.19 196 TYR A O 1
ATOM 1486 N N . GLU A 1 197 ? 17.513 4.127 -32.200 1.00 97.50 197 GLU A N 1
ATOM 1487 C CA . GLU A 1 197 ? 17.463 4.427 -33.635 1.00 97.50 197 GLU A CA 1
ATOM 1488 C C . GLU A 1 197 ? 16.090 4.958 -34.058 1.00 97.50 197 GLU A C 1
ATOM 1490 O O . GLU A 1 197 ? 16.005 6.014 -34.690 1.00 97.50 197 GLU A O 1
ATOM 1495 N N . ASP A 1 198 ? 15.007 4.298 -33.636 1.00 97.62 198 ASP A N 1
ATOM 1496 C CA . ASP A 1 198 ? 13.643 4.784 -33.876 1.00 97.62 198 ASP A CA 1
ATOM 1497 C C . ASP A 1 198 ? 13.388 6.137 -33.216 1.00 97.62 198 ASP A C 1
ATOM 1499 O O . ASP A 1 198 ? 12.746 7.011 -33.801 1.00 97.62 198 ASP A O 1
ATOM 1503 N N . GLY A 1 199 ? 13.897 6.316 -32.000 1.00 97.62 199 GLY A N 1
ATOM 1504 C CA . GLY A 1 199 ? 13.783 7.539 -31.225 1.00 97.62 199 GLY A CA 1
ATOM 1505 C C . GLY A 1 199 ? 14.420 8.711 -31.953 1.00 97.62 199 GLY A C 1
ATOM 1506 O O . GLY A 1 199 ? 13.785 9.750 -32.094 1.00 97.62 199 GLY A O 1
ATOM 1507 N N . LYS A 1 200 ? 15.613 8.520 -32.523 1.00 97.44 200 LYS A N 1
ATOM 1508 C CA . LYS A 1 200 ? 16.267 9.522 -33.377 1.00 97.44 200 LYS A CA 1
ATOM 1509 C C . LYS A 1 200 ? 15.461 9.869 -34.619 1.00 97.44 200 LYS A C 1
ATOM 1511 O O . LYS A 1 200 ? 15.380 11.036 -34.983 1.00 97.44 200 LYS A O 1
ATOM 1516 N N . MET A 1 201 ? 14.870 8.873 -35.276 1.00 96.75 201 MET A N 1
ATOM 1517 C CA . MET A 1 201 ? 14.053 9.106 -36.472 1.00 96.75 201 MET A CA 1
ATOM 1518 C C . MET A 1 201 ? 12.756 9.861 -36.160 1.00 96.75 201 MET A C 1
ATOM 1520 O O . MET A 1 201 ? 12.257 10.601 -37.004 1.00 96.75 201 MET A O 1
ATOM 1524 N N . ARG A 1 202 ? 12.197 9.656 -34.962 1.00 96.19 202 ARG A N 1
ATOM 1525 C CA . ARG A 1 202 ? 10.906 10.213 -34.527 1.00 96.19 202 ARG A CA 1
ATOM 1526 C C . ARG A 1 202 ? 11.030 11.436 -33.619 1.00 96.19 202 ARG A C 1
ATOM 1528 O O . ARG A 1 202 ? 10.000 11.940 -33.184 1.00 96.19 202 ARG A O 1
ATOM 1535 N N . ASP A 1 203 ? 12.251 11.869 -33.315 1.00 96.81 203 ASP A N 1
ATOM 1536 C CA . ASP A 1 203 ? 12.552 12.883 -32.296 1.00 96.81 203 ASP A CA 1
ATOM 1537 C C . ASP A 1 203 ? 11.925 12.555 -30.919 1.00 96.81 203 ASP A C 1
ATOM 1539 O O . ASP A 1 203 ? 11.375 13.404 -30.218 1.00 96.81 203 ASP A O 1
ATOM 1543 N N . TYR A 1 204 ? 11.953 11.270 -30.544 1.00 97.56 204 TYR A N 1
ATOM 1544 C CA . TYR A 1 204 ? 11.425 10.758 -29.278 1.00 97.56 204 TYR A CA 1
ATOM 1545 C C . TYR A 1 204 ? 12.543 10.536 -28.255 1.00 97.56 204 TYR A C 1
ATOM 1547 O O . TYR A 1 204 ? 13.463 9.743 -28.480 1.00 97.56 204 TYR A O 1
ATOM 1555 N N . VAL A 1 205 ? 12.412 11.189 -27.099 1.00 97.12 205 VAL A N 1
ATOM 1556 C CA . VAL A 1 205 ? 13.402 11.204 -26.016 1.00 97.12 205 VAL A CA 1
ATOM 1557 C C . VAL A 1 205 ? 12.789 10.667 -24.721 1.00 97.12 205 VAL A C 1
ATOM 1559 O O . VAL A 1 205 ? 11.718 11.110 -24.304 1.00 97.12 205 VAL A O 1
ATOM 1562 N N . SER A 1 206 ? 13.508 9.766 -24.044 1.00 95.44 206 SER A N 1
ATOM 1563 C CA . SER A 1 206 ? 13.219 9.325 -22.676 1.00 95.44 206 SER A CA 1
ATOM 1564 C C . SER A 1 206 ? 14.489 9.375 -21.815 1.00 95.44 206 SER A C 1
ATOM 1566 O O . SER A 1 206 ? 15.583 9.006 -22.251 1.00 95.44 206 SER A O 1
ATOM 1568 N N . PHE A 1 207 ? 14.356 9.873 -20.581 1.00 94.88 207 PHE A N 1
ATOM 1569 C CA . PHE A 1 207 ? 15.491 10.099 -19.673 1.00 94.88 207 PHE A CA 1
ATOM 1570 C C . PHE A 1 207 ? 16.617 10.930 -20.322 1.00 94.88 207 PHE A C 1
ATOM 1572 O O . PHE A 1 207 ? 17.780 10.565 -20.244 1.00 94.88 207 PHE A O 1
ATOM 1579 N N . HIS A 1 208 ? 16.268 12.040 -20.982 1.00 95.69 208 HIS A N 1
ATOM 1580 C CA . HIS A 1 208 ? 17.208 12.979 -21.624 1.00 95.69 208 HIS A CA 1
ATOM 1581 C C . HIS A 1 208 ? 18.021 12.438 -22.817 1.00 95.69 208 HIS A C 1
ATOM 1583 O O . HIS A 1 208 ? 18.923 13.123 -23.289 1.00 95.69 208 HIS A O 1
ATOM 1589 N N . GLU A 1 209 ? 17.682 11.265 -23.351 1.00 97.31 209 GLU A N 1
ATOM 1590 C CA . GLU A 1 209 ? 18.331 10.691 -24.535 1.00 97.31 209 GLU A CA 1
ATOM 1591 C C . GLU A 1 209 ? 17.317 9.900 -25.392 1.00 97.31 209 GLU A C 1
ATOM 1593 O O . GLU A 1 209 ? 16.215 9.591 -24.935 1.00 97.31 209 GLU A O 1
ATOM 1598 N N . TYR A 1 210 ? 17.626 9.616 -26.660 1.00 98.25 210 TYR A N 1
ATOM 1599 C CA . TYR A 1 210 ? 16.660 9.003 -27.585 1.00 98.25 210 TYR A CA 1
ATOM 1600 C C . TYR A 1 210 ? 16.221 7.589 -27.181 1.00 98.25 210 TYR A C 1
ATOM 1602 O O . TYR A 1 210 ? 17.010 6.795 -26.675 1.00 98.25 210 TYR A O 1
ATOM 1610 N N . GLY A 1 211 ? 14.965 7.243 -27.465 1.00 97.69 211 GLY A N 1
ATOM 1611 C CA . GLY A 1 211 ? 14.433 5.892 -27.243 1.00 97.69 211 GLY A CA 1
ATOM 1612 C C . GLY A 1 211 ? 14.220 5.526 -25.772 1.00 97.69 211 GLY A C 1
ATOM 1613 O O . GLY A 1 211 ? 14.497 6.310 -24.867 1.00 97.69 211 GLY A O 1
ATOM 1614 N N . ASP A 1 212 ? 13.703 4.325 -25.543 1.00 97.56 212 ASP A N 1
ATOM 1615 C CA . ASP A 1 212 ? 13.301 3.800 -24.241 1.00 97.56 212 ASP A CA 1
ATOM 1616 C C . ASP A 1 212 ? 14.427 3.057 -23.517 1.00 97.56 212 ASP A C 1
ATOM 1618 O O . ASP A 1 212 ? 15.310 2.428 -24.110 1.00 97.56 212 ASP A O 1
ATOM 1622 N N . VAL A 1 213 ? 14.330 3.058 -22.190 1.00 96.75 213 VAL A N 1
ATOM 1623 C CA . VAL A 1 213 ? 15.142 2.227 -21.301 1.00 96.75 213 VAL A CA 1
ATOM 1624 C C . VAL A 1 213 ? 14.323 1.019 -20.868 1.00 96.75 213 VAL A C 1
ATOM 1626 O O . VAL A 1 213 ? 13.213 1.157 -20.352 1.00 96.75 213 VAL A O 1
ATOM 1629 N N . ILE A 1 214 ? 14.874 -0.178 -21.061 1.00 95.94 214 ILE A N 1
ATOM 1630 C CA . ILE A 1 214 ? 14.199 -1.437 -20.747 1.00 95.94 214 ILE A CA 1
ATOM 1631 C C . ILE A 1 214 ? 14.871 -2.149 -19.577 1.00 95.94 214 ILE A C 1
ATOM 1633 O O . ILE A 1 214 ? 16.081 -2.061 -19.366 1.00 95.94 214 ILE A O 1
ATOM 1637 N N . THR A 1 215 ? 14.068 -2.884 -18.809 1.00 93.75 215 THR A N 1
ATOM 1638 C CA . THR A 1 215 ? 14.550 -3.721 -17.706 1.00 93.75 215 THR A CA 1
ATOM 1639 C C . THR A 1 215 ? 14.491 -5.189 -18.099 1.00 93.75 215 THR A C 1
ATOM 1641 O O . THR A 1 215 ? 13.428 -5.693 -18.465 1.00 93.75 215 THR A O 1
ATOM 1644 N N . TYR A 1 216 ? 15.608 -5.901 -17.984 1.00 91.62 216 TYR A N 1
ATOM 1645 C CA . TYR A 1 216 ? 15.693 -7.319 -18.333 1.00 91.62 216 TYR A CA 1
ATOM 1646 C C . TYR A 1 216 ? 16.608 -8.078 -17.372 1.00 91.62 216 TYR A C 1
ATOM 1648 O O . TYR A 1 216 ? 17.354 -7.492 -16.592 1.00 91.62 216 TYR A O 1
ATOM 1656 N N . ARG A 1 217 ? 16.528 -9.411 -17.387 1.00 90.50 217 ARG A N 1
ATOM 1657 C CA . ARG A 1 217 ? 17.427 -10.259 -16.595 1.00 90.50 217 ARG A CA 1
ATOM 1658 C C . ARG A 1 217 ? 18.569 -10.765 -17.468 1.00 90.50 217 ARG A C 1
ATOM 1660 O O . ARG A 1 217 ? 18.278 -11.329 -18.527 1.00 90.50 217 ARG A O 1
ATOM 1667 N N . PRO A 1 218 ? 19.830 -10.627 -17.033 1.00 87.69 218 PRO A N 1
ATOM 1668 C CA . PRO A 1 218 ? 20.959 -11.131 -17.801 1.00 87.69 218 PRO A CA 1
ATOM 1669 C C . PRO A 1 218 ? 20.840 -12.650 -17.954 1.00 87.69 218 PRO A C 1
ATOM 1671 O O . PRO A 1 218 ? 20.527 -13.361 -16.995 1.00 87.69 218 PRO A O 1
ATOM 1674 N N . ASN A 1 219 ? 21.039 -13.143 -19.179 1.00 84.25 219 ASN A N 1
ATOM 1675 C CA . ASN A 1 219 ? 20.971 -14.565 -19.542 1.00 84.25 219 ASN A CA 1
ATOM 1676 C C . ASN A 1 219 ? 19.659 -15.274 -19.143 1.00 84.25 219 ASN A C 1
ATOM 1678 O O . ASN A 1 219 ? 19.630 -16.493 -18.990 1.00 84.25 219 ASN A O 1
ATOM 1682 N N . GLY A 1 220 ? 18.576 -14.524 -18.905 1.00 81.25 220 GLY A N 1
ATOM 1683 C CA . GLY A 1 220 ? 17.314 -15.075 -18.400 1.00 81.25 220 GLY A CA 1
ATOM 1684 C C . GLY A 1 220 ? 17.383 -15.628 -16.968 1.00 81.25 220 GLY A C 1
ATOM 1685 O O . GLY A 1 220 ? 16.424 -16.248 -16.507 1.00 81.25 220 GLY A O 1
ATOM 1686 N N . LEU A 1 221 ? 18.479 -15.398 -16.236 1.00 85.31 221 LEU A N 1
ATOM 1687 C CA . LEU A 1 221 ? 18.685 -15.941 -14.894 1.00 85.31 221 LEU A CA 1
ATOM 1688 C C . LEU A 1 221 ? 17.791 -15.226 -13.880 1.00 85.31 221 LEU A C 1
ATOM 1690 O O . LEU A 1 221 ? 18.013 -14.066 -13.543 1.00 85.31 221 LEU A O 1
ATOM 1694 N N . SER A 1 222 ? 16.790 -15.928 -13.343 1.00 83.81 222 SER A N 1
ATOM 1695 C CA . SER A 1 222 ? 15.827 -15.361 -12.386 1.00 83.81 222 SER A CA 1
ATOM 1696 C C . SER A 1 222 ? 16.458 -14.876 -11.078 1.00 83.81 222 SER A C 1
ATOM 1698 O O . SER A 1 222 ? 15.879 -14.010 -10.421 1.00 83.81 222 SER A O 1
ATOM 1700 N N . SER A 1 223 ? 17.610 -15.443 -10.706 1.00 87.31 223 SER A N 1
ATOM 1701 C CA . SER A 1 223 ? 18.395 -15.092 -9.518 1.00 87.31 223 SER A CA 1
ATOM 1702 C C . SER A 1 223 ? 19.285 -13.863 -9.706 1.00 87.31 223 SER A C 1
ATOM 1704 O O . SER A 1 223 ? 19.768 -13.327 -8.713 1.00 87.31 223 SER A O 1
ATOM 1706 N N . ALA A 1 224 ? 19.512 -13.419 -10.943 1.00 87.12 224 ALA A N 1
ATOM 1707 C CA . ALA A 1 224 ? 20.347 -12.260 -11.212 1.00 87.12 224 ALA A CA 1
ATOM 1708 C C . ALA A 1 224 ? 19.572 -10.950 -11.010 1.00 87.12 224 ALA A C 1
ATOM 1710 O O . ALA A 1 224 ? 18.373 -10.859 -11.310 1.00 87.12 224 ALA A O 1
ATOM 1711 N N . THR A 1 225 ? 20.277 -9.923 -10.529 1.00 87.00 225 THR A N 1
ATOM 1712 C CA . THR A 1 225 ? 19.756 -8.556 -10.455 1.00 87.00 225 THR A CA 1
ATOM 1713 C C . THR A 1 225 ? 19.395 -8.075 -11.865 1.00 87.00 225 THR A C 1
ATOM 1715 O O . THR A 1 225 ? 20.209 -8.229 -12.780 1.00 87.00 225 THR A O 1
ATOM 1718 N N . PRO A 1 226 ? 18.181 -7.537 -12.083 1.00 90.81 226 PRO A N 1
ATOM 1719 C CA . PRO A 1 226 ? 17.805 -6.989 -13.379 1.00 90.81 226 PRO A CA 1
ATOM 1720 C C . PRO A 1 226 ? 18.723 -5.840 -13.807 1.00 90.81 226 PRO A C 1
ATOM 1722 O O . PRO A 1 226 ? 19.101 -5.005 -12.989 1.00 90.81 226 PRO A O 1
ATOM 1725 N N . LEU A 1 227 ? 19.035 -5.791 -15.099 1.00 92.94 227 LEU A N 1
ATOM 1726 C CA . LEU A 1 227 ? 19.742 -4.689 -15.740 1.00 92.94 227 LEU A CA 1
ATOM 1727 C C . LEU A 1 227 ? 18.728 -3.706 -16.322 1.00 92.94 227 LEU A C 1
ATOM 1729 O O . LEU A 1 227 ? 17.669 -4.114 -16.803 1.00 92.94 227 LEU A O 1
ATOM 1733 N N . ILE A 1 228 ? 19.057 -2.419 -16.268 1.00 95.12 228 ILE A N 1
ATOM 1734 C CA . ILE A 1 228 ? 18.235 -1.309 -16.754 1.00 95.12 228 ILE A CA 1
ATOM 1735 C C . ILE A 1 228 ? 19.090 -0.563 -17.766 1.00 95.12 228 ILE A C 1
ATOM 1737 O O . ILE A 1 228 ? 19.944 0.208 -17.351 1.00 95.12 228 ILE A O 1
ATOM 1741 N N . HIS A 1 229 ? 18.899 -0.815 -19.059 1.00 96.56 229 HIS A N 1
ATOM 1742 C CA . HIS A 1 229 ? 19.717 -0.235 -20.126 1.00 96.56 229 HIS A CA 1
ATOM 1743 C C . HIS A 1 229 ? 18.852 0.182 -21.318 1.00 96.56 229 HIS A C 1
ATOM 1745 O O . HIS A 1 229 ? 17.723 -0.288 -21.487 1.00 96.56 229 HIS A O 1
ATOM 1751 N N . ARG A 1 230 ? 19.377 1.085 -22.144 1.00 97.81 230 ARG A N 1
ATOM 1752 C CA . ARG A 1 230 ? 18.667 1.630 -23.298 1.00 97.81 230 ARG A CA 1
ATOM 1753 C C . ARG A 1 230 ? 18.511 0.584 -24.390 1.00 97.81 230 ARG A C 1
ATOM 1755 O O . ARG A 1 230 ? 19.471 -0.119 -24.706 1.00 97.81 230 ARG A O 1
ATOM 1762 N N . ALA A 1 231 ? 17.315 0.486 -24.964 1.00 97.94 231 ALA A N 1
ATOM 1763 C CA . ALA A 1 231 ? 17.073 -0.321 -26.153 1.00 97.94 231 ALA A CA 1
ATOM 1764 C C . ALA A 1 231 ? 17.652 0.414 -27.365 1.00 97.94 231 ALA A C 1
ATOM 1766 O O . ALA A 1 231 ? 17.154 1.466 -27.748 1.00 97.94 231 ALA A O 1
ATOM 1767 N N . MET A 1 232 ? 18.717 -0.114 -27.959 1.00 97.81 232 MET A N 1
ATOM 1768 C CA . MET A 1 232 ? 19.464 0.572 -29.013 1.00 97.81 232 MET A CA 1
ATOM 1769 C C . MET A 1 232 ? 18.828 0.350 -30.384 1.00 97.81 232 MET A C 1
ATOM 1771 O O . MET A 1 232 ? 18.519 1.316 -31.075 1.00 97.81 232 MET A O 1
ATOM 1775 N N . TYR A 1 233 ? 18.586 -0.912 -30.730 1.00 97.06 233 TYR A N 1
ATOM 1776 C CA . TYR A 1 233 ? 17.919 -1.351 -31.956 1.00 97.06 233 TYR A CA 1
ATOM 1777 C C . TYR A 1 233 ? 17.383 -2.779 -31.773 1.00 97.06 233 TYR A C 1
ATOM 1779 O O . TYR A 1 233 ? 17.711 -3.455 -30.792 1.00 97.06 233 TYR A O 1
ATOM 1787 N N . TRP A 1 234 ? 16.524 -3.219 -32.690 1.00 96.25 234 TRP A N 1
ATOM 1788 C CA . TRP A 1 234 ? 15.992 -4.582 -32.738 1.00 96.25 234 TRP A CA 1
ATOM 1789 C C . TRP A 1 234 ? 16.767 -5.409 -33.762 1.00 96.25 234 TRP A C 1
ATOM 1791 O O . TRP A 1 234 ? 17.105 -4.891 -34.822 1.00 96.25 234 TRP A O 1
ATOM 1801 N N . ILE A 1 235 ? 17.011 -6.681 -33.450 1.00 96.31 235 ILE A N 1
ATOM 1802 C CA . ILE A 1 235 ? 17.567 -7.656 -34.391 1.00 96.31 235 ILE A CA 1
ATOM 1803 C C . ILE A 1 235 ? 16.693 -8.902 -34.464 1.00 96.31 235 ILE A C 1
ATOM 1805 O O . ILE A 1 235 ? 16.116 -9.347 -33.465 1.00 96.31 235 ILE A O 1
ATOM 1809 N N . GLU A 1 236 ? 16.632 -9.490 -35.649 1.00 97.50 236 GLU A N 1
ATOM 1810 C CA . GLU A 1 236 ? 15.989 -10.771 -35.897 1.00 97.50 236 GLU A CA 1
ATOM 1811 C C . GLU A 1 236 ? 16.927 -11.948 -35.617 1.00 97.50 236 GLU A C 1
ATOM 1813 O O . GLU A 1 236 ? 18.156 -11.847 -35.575 1.00 97.50 236 GLU A O 1
ATOM 1818 N N . LYS A 1 237 ? 16.333 -13.129 -35.427 1.00 95.88 237 LYS A N 1
ATOM 1819 C CA . LYS A 1 237 ? 17.106 -14.360 -35.246 1.00 95.88 237 LYS A CA 1
ATOM 1820 C C . LYS A 1 237 ? 17.992 -14.614 -36.472 1.00 95.88 237 LYS A C 1
ATOM 1822 O O . LYS A 1 237 ? 17.489 -14.720 -37.587 1.00 95.88 237 LYS A O 1
ATOM 1827 N N . GLY A 1 238 ? 19.282 -14.842 -36.238 1.00 94.94 238 GLY A N 1
ATOM 1828 C CA . GLY A 1 238 ? 20.277 -15.115 -37.275 1.00 94.94 238 GLY A CA 1
ATOM 1829 C C . GLY A 1 238 ? 21.006 -13.876 -37.798 1.00 94.94 238 GLY A C 1
ATOM 1830 O O . GLY A 1 238 ? 22.008 -14.042 -38.489 1.00 94.94 238 GLY A O 1
ATOM 1831 N N . GLU A 1 239 ? 20.557 -12.668 -37.452 1.00 95.62 239 GLU A N 1
ATOM 1832 C CA . GLU A 1 239 ? 21.284 -11.431 -37.756 1.00 95.62 239 GLU A CA 1
ATOM 1833 C C . GLU A 1 239 ? 22.541 -11.292 -36.891 1.00 95.62 239 GLU A C 1
ATOM 1835 O O . GLU A 1 239 ? 22.673 -11.932 -35.849 1.00 95.62 239 GLU A O 1
ATOM 1840 N N . GLU A 1 240 ? 23.493 -10.472 -37.328 1.00 92.88 240 GLU A N 1
ATOM 1841 C CA . GLU A 1 240 ? 24.765 -10.293 -36.630 1.00 92.88 240 GLU A CA 1
ATOM 1842 C C . GLU A 1 240 ? 24.596 -9.414 -35.377 1.00 92.88 240 GLU A C 1
ATOM 1844 O O . GLU A 1 240 ? 24.176 -8.261 -35.451 1.00 92.88 240 GLU A O 1
ATOM 1849 N N . MET A 1 241 ? 24.937 -9.961 -34.209 1.00 91.62 241 MET A N 1
ATOM 1850 C CA . MET A 1 241 ? 24.992 -9.236 -32.939 1.00 91.62 241 MET A CA 1
ATOM 1851 C C . MET A 1 241 ? 26.282 -8.411 -32.823 1.00 91.62 241 MET A C 1
ATOM 1853 O O . MET A 1 241 ? 27.296 -8.741 -33.450 1.00 91.62 241 MET A O 1
ATOM 1857 N N . PRO A 1 242 ? 26.325 -7.412 -31.918 1.00 89.12 242 PRO A N 1
ATOM 1858 C CA . PRO A 1 242 ? 27.590 -6.862 -31.442 1.00 89.12 242 PRO A CA 1
ATOM 1859 C C . PRO A 1 242 ? 28.548 -7.985 -31.025 1.00 89.12 242 PRO A C 1
ATOM 1861 O O . PRO A 1 242 ? 28.190 -8.821 -30.204 1.00 89.12 242 PRO A O 1
ATOM 1864 N N . GLY A 1 243 ? 29.756 -8.015 -31.591 1.00 86.12 243 GLY A N 1
ATOM 1865 C CA . GLY A 1 243 ? 30.726 -9.099 -31.369 1.00 86.12 243 GLY A CA 1
ATOM 1866 C C . GLY A 1 243 ? 30.816 -10.128 -32.504 1.00 86.12 243 GLY A C 1
ATOM 1867 O O . GLY A 1 243 ? 31.721 -10.957 -32.482 1.00 86.12 243 GLY A O 1
ATOM 1868 N N . GLY A 1 244 ? 29.950 -10.040 -33.519 1.00 87.88 244 GLY A N 1
ATOM 1869 C CA . GLY A 1 244 ? 30.093 -10.761 -34.791 1.00 87.88 244 GLY A CA 1
ATOM 1870 C C . GLY A 1 244 ? 29.432 -12.138 -34.853 1.00 87.88 244 GLY A C 1
ATOM 1871 O O . GLY A 1 244 ? 29.614 -12.873 -35.820 1.00 87.88 244 GLY A O 1
ATOM 1872 N N . MET A 1 245 ? 28.671 -12.519 -33.828 1.00 88.94 245 MET A N 1
ATOM 1873 C CA . MET A 1 245 ? 27.944 -13.789 -33.814 1.00 88.94 245 MET A CA 1
ATOM 1874 C C . MET A 1 245 ? 26.495 -13.621 -34.248 1.00 88.94 245 MET A C 1
ATOM 1876 O O . MET A 1 245 ? 25.871 -12.600 -33.978 1.00 88.94 245 MET A O 1
ATOM 1880 N N . ALA A 1 246 ? 25.937 -14.659 -34.868 1.00 93.00 246 ALA A N 1
ATOM 1881 C CA . ALA A 1 246 ? 24.529 -14.683 -35.238 1.00 93.00 246 ALA A CA 1
ATOM 1882 C C . ALA A 1 246 ? 23.621 -14.753 -33.995 1.00 93.00 246 ALA A C 1
ATOM 1884 O O . ALA A 1 246 ? 23.848 -15.558 -33.089 1.00 93.00 246 ALA A O 1
ATOM 1885 N N . ALA A 1 247 ? 22.559 -13.950 -33.975 1.00 93.12 247 ALA A N 1
ATOM 1886 C CA . ALA A 1 247 ? 21.604 -13.889 -32.881 1.00 93.12 247 ALA A CA 1
ATOM 1887 C C . ALA A 1 247 ? 20.855 -15.221 -32.709 1.00 93.12 247 ALA A C 1
ATOM 1889 O O . ALA A 1 247 ? 20.151 -15.660 -33.628 1.00 93.12 247 ALA A O 1
ATOM 1890 N N . PRO A 1 248 ? 20.921 -15.862 -31.526 1.00 91.00 248 PRO A N 1
ATOM 1891 C CA . PRO A 1 248 ? 20.194 -17.106 -31.276 1.00 91.00 248 PRO A CA 1
ATOM 1892 C C . PRO A 1 248 ? 18.670 -16.893 -31.213 1.00 91.00 248 PRO A C 1
ATOM 1894 O O . PRO A 1 248 ? 17.896 -17.814 -31.501 1.00 91.00 248 PRO A O 1
ATOM 1897 N N . HIS A 1 249 ? 18.238 -15.675 -30.874 1.00 92.00 249 HIS A N 1
ATOM 1898 C CA . HIS A 1 249 ? 16.846 -15.247 -30.748 1.00 92.00 249 HIS A CA 1
ATOM 1899 C C . HIS A 1 249 ? 16.696 -13.800 -31.229 1.00 92.00 249 HIS A C 1
ATOM 1901 O O . HIS A 1 249 ? 17.647 -13.031 -31.128 1.00 92.00 249 HIS A O 1
ATOM 1907 N N . ALA A 1 250 ? 15.502 -13.432 -31.698 1.00 95.00 250 ALA A N 1
ATOM 1908 C CA . ALA A 1 250 ? 15.173 -12.036 -31.968 1.00 95.00 250 ALA A CA 1
ATOM 1909 C C . ALA A 1 250 ? 15.031 -11.251 -30.654 1.00 95.00 250 ALA A C 1
ATOM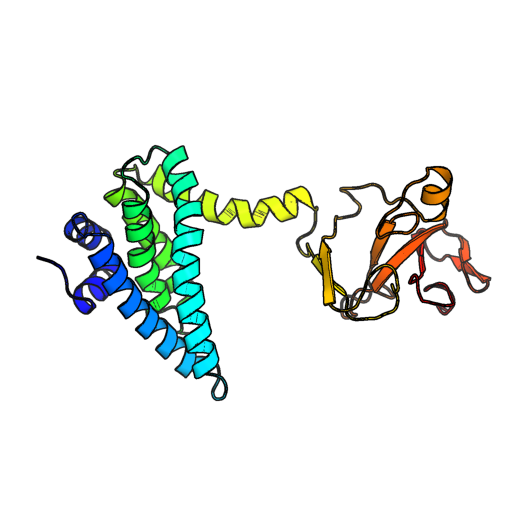 1911 O O . ALA A 1 250 ? 14.567 -11.802 -29.646 1.00 95.00 250 ALA A O 1
ATOM 1912 N N . GLY A 1 251 ? 15.411 -9.976 -30.657 1.00 94.44 251 GLY A N 1
ATOM 1913 C CA . GLY A 1 251 ? 15.350 -9.144 -29.461 1.00 94.44 251 GLY A CA 1
ATOM 1914 C C . GLY A 1 251 ? 16.003 -7.776 -29.611 1.00 94.44 251 GLY A C 1
ATOM 1915 O O . GLY A 1 251 ? 16.523 -7.415 -30.662 1.00 94.44 251 GLY A O 1
ATOM 1916 N N . TYR A 1 252 ? 15.981 -7.013 -28.519 1.00 95.88 252 TYR A N 1
ATOM 1917 C CA . TYR A 1 252 ? 16.640 -5.712 -28.445 1.00 95.88 252 TYR A CA 1
ATOM 1918 C C . TYR A 1 252 ? 18.121 -5.872 -28.108 1.00 95.88 252 TYR A C 1
ATOM 1920 O O . TYR A 1 252 ? 18.467 -6.535 -27.127 1.00 95.88 252 TYR A O 1
ATOM 1928 N N . ILE A 1 253 ? 18.976 -5.192 -28.866 1.00 96.31 253 ILE A N 1
ATOM 1929 C CA . ILE A 1 253 ? 20.337 -4.890 -28.433 1.00 96.31 253 ILE A CA 1
ATOM 1930 C C . ILE A 1 253 ? 20.276 -3.739 -27.441 1.00 96.31 253 ILE A C 1
ATOM 1932 O O . ILE A 1 253 ? 19.593 -2.739 -27.673 1.00 96.31 253 ILE A O 1
ATOM 1936 N N . THR A 1 254 ? 20.982 -3.878 -26.324 1.00 96.75 254 THR A N 1
ATOM 1937 C CA . THR A 1 254 ? 20.919 -2.926 -25.217 1.00 96.75 254 THR A CA 1
ATOM 1938 C C . THR A 1 254 ? 22.286 -2.374 -24.864 1.00 96.75 254 THR A C 1
ATOM 1940 O O . THR A 1 254 ? 23.325 -2.995 -25.115 1.00 96.75 254 THR A O 1
ATOM 1943 N N . LYS A 1 255 ? 22.293 -1.170 -24.296 1.00 96.44 255 LYS A N 1
ATOM 1944 C CA . LYS A 1 255 ? 23.515 -0.514 -23.846 1.00 96.44 255 LYS A CA 1
ATOM 1945 C C . LYS A 1 255 ? 23.219 0.434 -22.689 1.00 96.44 255 LYS A C 1
ATOM 1947 O O . LYS A 1 255 ? 22.267 1.208 -22.751 1.00 96.44 255 LYS A O 1
ATOM 1952 N N . GLY A 1 256 ? 24.034 0.379 -21.639 1.00 96.75 256 GLY A N 1
ATOM 1953 C CA . GLY A 1 256 ? 24.041 1.430 -20.624 1.00 96.75 256 GLY A CA 1
ATOM 1954 C C . GLY A 1 256 ? 24.574 2.735 -21.213 1.00 96.75 256 GLY A C 1
ATOM 1955 O O . GLY A 1 256 ? 25.587 2.711 -21.910 1.00 96.75 256 GLY A O 1
ATOM 1956 N N . ASP A 1 257 ? 23.928 3.866 -20.943 1.00 96.94 257 ASP A N 1
ATOM 1957 C CA . ASP A 1 257 ? 24.302 5.163 -21.533 1.00 96.94 257 ASP A CA 1
ATOM 1958 C C . ASP A 1 257 ? 25.768 5.553 -21.265 1.00 96.94 257 ASP A C 1
ATOM 1960 O O . ASP A 1 257 ? 26.405 6.196 -22.101 1.00 96.94 257 ASP A O 1
ATOM 1964 N N . HIS A 1 258 ? 26.329 5.100 -20.140 1.00 96.38 258 HIS A N 1
ATOM 1965 C CA . HIS A 1 258 ? 27.728 5.300 -19.760 1.00 96.38 258 HIS A CA 1
ATOM 1966 C C . HIS A 1 258 ? 28.668 4.162 -20.190 1.00 96.38 258 HIS A C 1
ATOM 1968 O O . HIS A 1 258 ? 29.885 4.256 -20.022 1.00 96.38 258 HIS A O 1
ATOM 1974 N N . ASN A 1 259 ? 28.139 3.053 -20.708 1.00 94.81 259 ASN A N 1
ATOM 1975 C CA . ASN A 1 259 ? 28.956 1.893 -21.047 1.00 94.81 259 ASN A CA 1
ATOM 1976 C C . ASN A 1 259 ? 29.712 2.127 -22.372 1.00 94.81 259 ASN A C 1
ATOM 1978 O O . ASN A 1 259 ? 29.180 2.739 -23.302 1.00 94.81 259 ASN A O 1
ATOM 1982 N N . PRO A 1 260 ? 30.945 1.610 -22.527 1.00 92.81 260 PRO A N 1
ATOM 1983 C CA . PRO A 1 260 ? 31.687 1.731 -23.784 1.00 92.81 260 PRO A CA 1
ATOM 1984 C C . PRO A 1 260 ? 31.158 0.781 -24.873 1.00 92.81 260 PRO A C 1
ATOM 1986 O O . PRO A 1 260 ? 31.212 1.104 -26.057 1.00 92.81 260 PRO A O 1
ATOM 1989 N N . SER A 1 261 ? 30.607 -0.364 -24.472 1.00 93.25 261 SER A N 1
ATOM 1990 C CA . SER A 1 261 ? 30.191 -1.480 -25.328 1.00 93.25 261 SER A CA 1
ATOM 1991 C C . SER A 1 261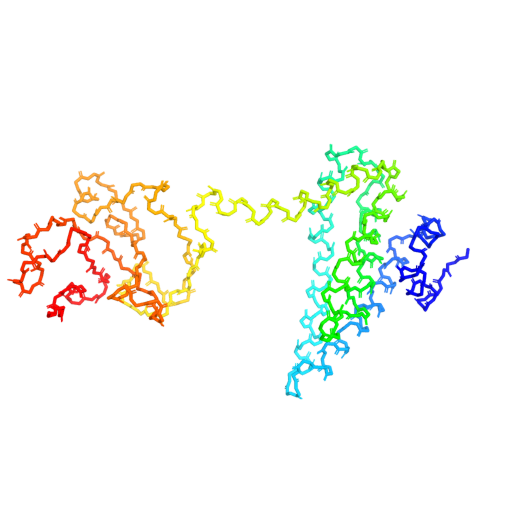 ? 28.709 -1.812 -25.169 1.00 93.25 261 SER A C 1
ATOM 1993 O O . SER A 1 261 ? 28.105 -1.477 -24.150 1.00 93.25 261 SER A O 1
ATOM 1995 N N . TYR A 1 262 ? 28.142 -2.505 -26.160 1.00 94.75 262 TYR A N 1
ATOM 1996 C CA . TYR A 1 262 ? 26.815 -3.119 -26.049 1.00 94.75 262 TYR A CA 1
ATOM 1997 C C . TYR A 1 262 ? 26.831 -4.277 -25.048 1.00 94.75 262 TYR A C 1
ATOM 1999 O O . TYR A 1 262 ? 27.845 -4.963 -24.904 1.00 94.75 262 TYR A O 1
ATOM 2007 N N . ASP A 1 263 ? 25.695 -4.534 -24.402 1.00 92.56 263 ASP A N 1
ATOM 2008 C CA . ASP A 1 263 ? 25.587 -5.585 -23.383 1.00 92.56 263 ASP A CA 1
ATOM 2009 C C . ASP A 1 263 ? 25.782 -6.988 -23.972 1.00 92.56 263 ASP A C 1
ATOM 2011 O O . ASP A 1 263 ? 26.275 -7.889 -23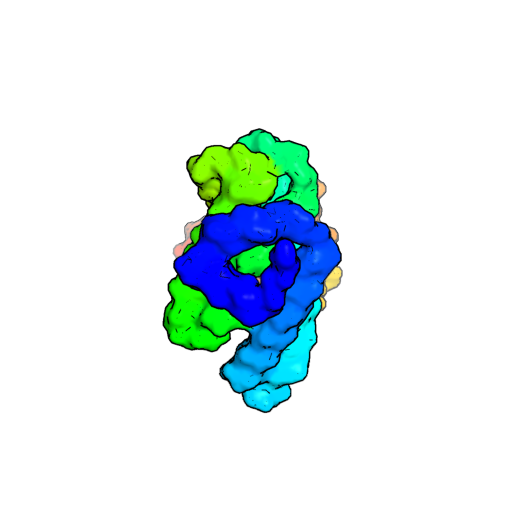.299 1.00 92.56 263 ASP A O 1
ATOM 2015 N N . GLN A 1 264 ? 25.423 -7.168 -25.245 1.00 90.06 264 GLN A N 1
ATOM 2016 C CA . GLN A 1 264 ? 25.534 -8.440 -25.958 1.00 90.06 264 GLN A CA 1
ATOM 2017 C C . GLN A 1 264 ? 26.935 -8.692 -26.543 1.00 90.06 264 GLN A C 1
ATOM 2019 O O . GLN A 1 264 ? 27.181 -9.780 -27.047 1.00 90.06 264 GLN A O 1
ATOM 2024 N N . GLN A 1 265 ? 27.870 -7.735 -26.444 1.00 83.94 265 GLN A N 1
ATOM 2025 C CA . GLN A 1 265 ? 29.191 -7.832 -27.084 1.00 83.94 265 GLN A CA 1
ATOM 2026 C C . GLN A 1 265 ? 30.069 -8.974 -26.544 1.00 83.94 265 GLN A C 1
ATOM 2028 O O . GLN A 1 265 ? 30.962 -9.447 -27.243 1.00 83.94 265 GLN A O 1
ATOM 2033 N N . SER A 1 266 ? 29.849 -9.391 -25.297 1.00 69.88 266 SER A N 1
ATOM 2034 C CA . SER A 1 266 ? 30.608 -10.452 -24.623 1.00 69.88 266 SER A CA 1
ATOM 2035 C C . SER A 1 266 ? 29.806 -11.731 -24.390 1.00 69.88 266 SER A C 1
ATOM 2037 O O . SER A 1 266 ? 30.314 -12.650 -23.744 1.00 69.88 266 SER A O 1
ATOM 2039 N N . LEU A 1 267 ? 28.570 -11.809 -24.894 1.00 70.06 267 LEU A N 1
ATOM 2040 C CA . LEU A 1 267 ? 27.868 -13.087 -24.959 1.00 70.06 267 LEU A CA 1
ATOM 2041 C C . LEU A 1 267 ? 28.655 -13.966 -25.928 1.00 70.06 267 LEU A C 1
ATOM 2043 O O . LEU A 1 267 ? 28.958 -13.494 -27.015 1.00 70.06 267 LEU A O 1
ATOM 2047 N N . GLN A 1 268 ? 29.040 -15.169 -25.498 1.00 54.56 268 GLN A N 1
ATOM 2048 C CA . GLN A 1 268 ? 29.648 -16.228 -26.313 1.00 54.56 268 GLN A CA 1
ATOM 2049 C C . GLN A 1 268 ? 28.613 -17.316 -26.583 1.00 54.56 268 GLN A C 1
ATOM 2051 O O . GLN A 1 268 ? 27.820 -17.596 -25.653 1.00 54.56 268 GLN A O 1
#

pLDDT: mean 93.71, std 6.33, range [54.56, 98.62]

Foldseek 3Di:
DQDDLVRLLVCLQPPLLVSLVVCLPPFLVSLVVSLLVLQQLLLQLCLVQPDPPCSVVSSVCSNVCSVVCLVVLLVLLVVLLVVLPQDLDSSLSSSLLSSLCSLQSNQLSPPPSVVVSVVSSLVSSLSSSCVNRVGDSVSSNVSVVCSPVCVQVVLCVQAVDPCQWDADCDCLQPPLDDGRDIDGHHDCVNDPWQAQVNQVVVVNDDSRGGTDWDWDAVVNDPPGDIDTWGQHDWDAAQDADQQGDGHNHTDTFTGRPNDPGIPCNPPD